Protein AF-0000000078663979 (afdb_homodimer)

pLDDT: mean 90.26, std 13.34, range [43.25, 98.94]

InterPro domains:
  IPR004211 Recombination endonuclease VII [PF02945] (55-134)
  IPR038563 Recombination endonuclease VII superfamily [G3DSA:3.40.1800.10] (62-135)
  IPR044925 His-Me finger superfamily [SSF54060] (57-138)

Solvent-accessible surface area (backbone atoms only — not comparable to full-atom values): 17302 Å² total; per-residue (Å²): 131,82,80,80,78,76,76,71,80,75,77,78,64,69,23,59,62,40,59,74,70,66,49,78,73,88,58,65,40,82,45,99,57,59,37,18,62,70,56,43,50,50,51,50,51,51,51,49,51,52,52,50,35,53,47,43,28,62,44,41,58,40,49,59,69,53,51,52,51,37,35,54,75,45,69,49,25,17,58,42,78,62,68,52,53,33,82,92,54,69,52,40,81,40,59,39,86,88,78,17,38,41,30,37,48,24,35,66,62,53,46,53,55,36,39,48,69,43,66,75,37,59,63,33,40,52,33,46,44,43,42,74,76,55,26,56,26,33,75,70,73,39,87,39,58,15,47,71,38,44,66,64,69,73,99,130,84,79,79,78,73,76,71,77,76,77,77,65,70,24,61,62,39,58,77,70,67,49,78,75,87,59,66,42,81,46,99,58,58,36,20,59,69,56,41,51,50,50,49,50,52,51,50,52,52,54,50,36,54,46,44,28,61,42,41,57,41,50,58,69,53,51,52,51,38,35,53,73,46,69,49,26,16,60,42,78,62,67,52,54,35,83,90,54,70,52,41,82,39,58,38,87,88,79,17,37,41,30,37,48,24,35,67,63,52,46,54,54,35,40,46,68,42,66,76,36,59,64,33,40,52,34,45,46,45,40,74,75,54,25,55,26,35,75,69,73,40,88,38,59,14,48,72,38,44,66,65,70,74,100

Secondary structure (DSSP, 8-state):
------------PPPHHHHHHT--S-----SSSSS-HHHHHHHHHHHHHHHHHHHHHHHH---HHHHHHHHHHTTSS-TTTS---SSSSPPEEEE-TTT-BEEEEE-HIIIIIIIHHHTT-HHHHHHHHHHHHS-HHHHHH---B-HHHHHHHH-/------------PPPHHHHHHT--S-----SSSSS-HHHHHHHHHHHHHHHHHHHHHHHH---HHHHHHHHHHTTSS-TTTS---SSSSPPEEEE-TTT-BEEEEE-HIIIIIIIHHHTT-HHHHHHHHHHHHS-HHHHHH---B-HHHHHHHH-

Radius of gyration: 31.68 Å; Cα contacts (8 Å, |Δi|>4): 430; chains: 2; bounding box: 83×76×66 Å

Organism: NCBI:txid1071503

Nearest PDB structures (foldseek):
  6ydh-assembly1_A  TM=4.675E-01  e=2.418E+00  Haloferax volcanii
  4qvz-assembly1_A  TM=2.975E-01  e=5.959E+00  Homo sapiens
  6ydh-assembly1_A  TM=4.673E-01  e=1.906E+00  Haloferax volcanii

Foldseek 3Di:
DDDDPPPPPDPQAAAPVCVVVVNPDRAGCPDPDNHHPVVVVVVVVVVVVVVVQVVCCVPQVDGPVVQVVLCVVCVQAAVPPRPHRCPVHRFDFDADPVPSGTDGTHHPCCRCVNCVVCVVPPVSVVVVVCCVVPPPCCVPPNDDDDPVCVVVVVD/DPPDPPPPPDPQAAAPVCVVVVPPPRAGCPDPDSHHPVVVVVVVVVVVVVVVQVVCCVPQVDGPVVQVVLCVVCVQAAVPPRPHRCPVHRFDFDADPVPSGTDGTHHPCCRCVVCVVCVVPPVSVVVVVCCVVPPPCCVPPNDDDDPVCVVVVVD

Structure (mmCIF, N/CA/C/O backbone):
data_AF-0000000078663979-model_v1
#
loop_
_entity.id
_entity.type
_entity.pdbx_description
1 polymer EndoVII
#
loop_
_atom_site.group_PDB
_atom_site.id
_atom_site.type_symbol
_atom_site.label_atom_id
_atom_site.label_alt_id
_atom_site.label_comp_id
_atom_site.label_asym_id
_atom_site.label_entity_id
_atom_site.label_seq_id
_atom_site.pdbx_PDB_ins_code
_atom_site.Cartn_x
_atom_site.Cartn_y
_atom_site.Cartn_z
_atom_site.occupancy
_atom_site.B_iso_or_equiv
_atom_site.auth_seq_id
_atom_site.auth_comp_id
_atom_site.auth_asym_id
_atom_site.auth_atom_id
_atom_site.pdbx_PDB_model_num
ATOM 1 N N . MET A 1 1 ? 66.438 -24.266 -20.812 1 46.22 1 MET A N 1
ATOM 2 C CA . MET A 1 1 ? 65.125 -24.234 -20.156 1 46.22 1 MET A CA 1
ATOM 3 C C . MET A 1 1 ? 64.062 -24.828 -21.078 1 46.22 1 MET A C 1
ATOM 5 O O . MET A 1 1 ? 63.906 -24.406 -22.219 1 46.22 1 MET A O 1
ATOM 9 N N . PRO A 1 2 ? 63.5 -26.078 -20.734 1 59.41 2 PRO A N 1
ATOM 10 C CA . PRO A 1 2 ? 62.625 -26.734 -21.703 1 59.41 2 PRO A CA 1
ATOM 11 C C . PRO A 1 2 ? 61.344 -25.938 -21.969 1 59.41 2 PRO A C 1
ATOM 13 O O . PRO A 1 2 ? 60.906 -25.141 -21.125 1 59.41 2 PRO A O 1
ATOM 16 N N . PRO A 1 3 ? 60.875 -25.812 -23.266 1 54.34 3 PRO A N 1
ATOM 17 C CA . PRO A 1 3 ? 59.719 -25 -23.609 1 54.34 3 PRO A CA 1
ATOM 18 C C . PRO A 1 3 ? 58.469 -25.422 -22.812 1 54.34 3 PRO A C 1
ATOM 20 O O . PRO A 1 3 ? 58.344 -26.578 -22.438 1 54.34 3 PRO A O 1
ATOM 23 N N . ALA A 1 4 ? 57.688 -24.469 -22.078 1 55.88 4 ALA A N 1
ATOM 24 C CA . ALA A 1 4 ? 56.469 -24.672 -21.312 1 55.88 4 ALA A CA 1
ATOM 25 C C . ALA A 1 4 ? 55.438 -25.422 -22.141 1 55.88 4 ALA A C 1
ATOM 27 O O . ALA A 1 4 ? 55.156 -25.047 -23.297 1 55.88 4 ALA A O 1
ATOM 28 N N . LYS A 1 5 ? 55.125 -26.656 -21.953 1 49.5 5 LYS A N 1
ATOM 29 C CA . LYS A 1 5 ? 54.094 -27.422 -22.672 1 49.5 5 LYS A CA 1
ATOM 30 C C . LYS A 1 5 ? 52.812 -26.625 -22.781 1 49.5 5 LYS A C 1
ATOM 32 O O . LYS A 1 5 ? 52.375 -26 -21.812 1 49.5 5 LYS A O 1
ATOM 37 N N . ARG A 1 6 ? 52.25 -26.219 -23.922 1 51.06 6 ARG A N 1
ATOM 38 C CA . ARG A 1 6 ? 50.969 -25.547 -24.156 1 51.06 6 ARG A CA 1
ATOM 39 C C . ARG A 1 6 ? 49.844 -26.312 -23.516 1 51.06 6 ARG A C 1
ATOM 41 O O . ARG A 1 6 ? 49.719 -27.531 -23.672 1 51.06 6 ARG A O 1
ATOM 48 N N . LYS A 1 7 ? 49.344 -25.859 -22.484 1 53.97 7 LYS A N 1
ATOM 49 C CA . LYS A 1 7 ? 48.156 -26.453 -21.859 1 53.97 7 LYS A CA 1
ATOM 50 C C . LYS A 1 7 ? 47.125 -26.875 -22.891 1 53.97 7 LYS A C 1
ATOM 52 O O . LYS A 1 7 ? 46.75 -26.078 -23.75 1 53.97 7 LYS A O 1
ATOM 57 N N . THR A 1 8 ? 46.969 -28.031 -23.422 1 45.03 8 THR A N 1
ATOM 58 C CA . THR A 1 8 ? 45.906 -28.5 -24.297 1 45.03 8 THR A CA 1
ATOM 59 C C . THR A 1 8 ? 44.562 -27.875 -23.906 1 45.03 8 THR A C 1
ATOM 61 O O . THR A 1 8 ? 44.219 -27.828 -22.719 1 45.03 8 THR A O 1
ATOM 64 N N . PRO A 1 9 ? 43.938 -27.062 -24.797 1 51.34 9 PRO A N 1
ATOM 65 C CA . PRO A 1 9 ? 42.625 -26.484 -24.469 1 51.34 9 PRO A CA 1
ATOM 66 C C . PRO A 1 9 ? 41.656 -27.531 -23.906 1 51.34 9 PRO A C 1
ATOM 68 O O . PRO A 1 9 ? 41.656 -28.672 -24.359 1 51.34 9 PRO A O 1
ATOM 71 N N . ALA A 1 10 ? 41.281 -27.453 -22.703 1 53.59 10 ALA A N 1
ATOM 72 C CA . ALA A 1 10 ? 40.344 -28.328 -22 1 53.59 10 ALA A CA 1
ATOM 73 C C . ALA A 1 10 ? 39.156 -28.688 -22.875 1 53.59 10 ALA A C 1
ATOM 75 O O . ALA A 1 10 ? 38.625 -27.828 -23.594 1 53.59 10 ALA A O 1
ATOM 76 N N . LYS A 1 11 ? 39.031 -29.797 -23.5 1 55.44 11 LYS A N 1
ATOM 77 C CA . LYS A 1 11 ? 37.906 -30.312 -24.266 1 55.44 11 LYS A CA 1
ATOM 78 C C . LYS A 1 11 ? 36.594 -29.875 -23.625 1 55.44 11 LYS A C 1
ATOM 80 O O . LYS A 1 11 ? 36.375 -30.047 -22.422 1 55.44 11 LYS A O 1
ATOM 85 N N . THR A 1 12 ? 35.906 -29 -24.141 1 62.16 12 THR A N 1
ATOM 86 C CA . THR A 1 12 ? 34.594 -28.516 -23.672 1 62.16 12 THR A CA 1
ATOM 87 C C . THR A 1 12 ? 33.625 -29.688 -23.453 1 62.16 12 THR A C 1
ATOM 89 O O . THR A 1 12 ? 33.438 -30.516 -24.344 1 62.16 12 THR A O 1
ATOM 92 N N . LYS A 1 13 ? 33.375 -30.109 -22.344 1 72.5 13 LYS A N 1
ATOM 93 C CA . LYS A 1 13 ? 32.438 -31.188 -21.969 1 72.5 13 LYS A CA 1
ATOM 94 C C . LYS A 1 13 ? 31.062 -30.938 -22.562 1 72.5 13 LYS A C 1
ATOM 96 O O . LYS A 1 13 ? 30.562 -29.812 -22.562 1 72.5 13 LYS A O 1
ATOM 101 N N . GLN A 1 14 ? 30.547 -32 -23.375 1 82.06 14 GLN A N 1
ATOM 102 C CA . GLN A 1 14 ? 29.203 -31.953 -23.938 1 82.06 14 GLN A CA 1
ATOM 103 C C . GLN A 1 14 ? 28.141 -31.906 -22.844 1 82.06 14 GLN A C 1
ATOM 105 O O . GLN A 1 14 ? 28.281 -32.562 -21.812 1 82.06 14 GLN A O 1
ATOM 110 N N . CYS A 1 15 ? 27.141 -31.234 -22.984 1 87.81 15 CYS A N 1
ATOM 111 C CA . CYS A 1 15 ? 26 -31.141 -22.078 1 87.81 15 CYS A CA 1
ATOM 112 C C . CYS A 1 15 ? 25.312 -32.5 -21.953 1 87.81 15 CYS A C 1
ATOM 114 O O . CYS A 1 15 ? 24.984 -33.125 -22.953 1 87.81 15 CYS A O 1
ATOM 116 N N . VAL A 1 16 ? 25.188 -33.031 -20.781 1 89.62 16 VAL A N 1
ATOM 117 C CA . VAL A 1 16 ? 24.641 -34.375 -20.5 1 89.62 16 VAL A CA 1
ATOM 118 C C . VAL A 1 16 ? 23.219 -34.438 -21.047 1 89.62 16 VAL A C 1
ATOM 120 O O . VAL A 1 16 ? 22.797 -35.5 -21.547 1 89.62 16 VAL A O 1
ATOM 123 N N . ASP A 1 17 ? 22.438 -33.438 -21.016 1 91 17 ASP A N 1
ATOM 124 C CA . ASP A 1 17 ? 21.047 -33.438 -21.484 1 91 17 ASP A CA 1
ATOM 125 C C . ASP A 1 17 ? 20.969 -33.344 -23 1 91 17 ASP A C 1
ATOM 127 O O . ASP A 1 17 ? 20.109 -33.938 -23.625 1 91 17 ASP A O 1
ATOM 131 N N . CYS A 1 18 ? 21.844 -32.5 -23.547 1 90.31 18 CYS A N 1
ATOM 132 C CA . CYS A 1 18 ? 21.922 -32.469 -25 1 90.31 18 CYS A CA 1
ATOM 133 C C . CYS A 1 18 ? 22.188 -33.875 -25.562 1 90.31 18 CYS A C 1
ATOM 135 O O . CYS A 1 18 ? 21.547 -34.281 -26.531 1 90.31 18 CYS A O 1
ATOM 137 N N . ALA A 1 19 ? 23.125 -34.562 -24.969 1 88 19 ALA A N 1
ATOM 138 C CA . ALA A 1 19 ? 23.484 -35.906 -25.391 1 88 19 ALA A CA 1
ATOM 139 C C . ALA A 1 19 ? 22.266 -36.844 -25.312 1 88 19 ALA A C 1
ATOM 141 O O . ALA A 1 19 ? 22 -37.625 -26.25 1 88 19 ALA A O 1
ATOM 142 N N . ALA A 1 20 ? 21.547 -36.781 -24.203 1 92.81 20 ALA A N 1
ATOM 143 C CA . ALA A 1 20 ? 20.391 -37.625 -23.969 1 92.81 20 ALA A CA 1
ATOM 144 C C . ALA A 1 20 ? 19.281 -37.344 -24.984 1 92.81 20 ALA A C 1
ATOM 146 O O . ALA A 1 20 ? 18.578 -38.25 -25.406 1 92.81 20 ALA A O 1
ATOM 147 N N . GLU A 1 21 ? 19.234 -36.062 -25.422 1 92.81 21 GLU A N 1
ATOM 148 C CA . GLU A 1 21 ? 18.156 -35.656 -26.328 1 92.81 21 GLU A CA 1
ATOM 149 C C . GLU A 1 21 ? 18.594 -35.781 -27.781 1 92.81 21 GLU A C 1
ATOM 151 O O . GLU A 1 21 ? 17.781 -35.531 -28.688 1 92.81 21 GLU A O 1
ATOM 156 N N . GLY A 1 22 ? 19.875 -36.031 -28 1 90.94 22 GLY A N 1
ATOM 157 C CA . GLY A 1 22 ? 20.359 -36.25 -29.359 1 90.94 22 GLY A CA 1
ATOM 158 C C . GLY A 1 22 ? 20.672 -34.938 -30.078 1 90.94 22 GLY A C 1
ATOM 159 O O . GLY A 1 22 ? 20.641 -34.875 -31.312 1 90.94 22 GLY A O 1
ATOM 160 N N . ILE A 1 23 ? 20.688 -33.906 -29.234 1 86.06 23 ILE A N 1
ATOM 161 C CA . ILE A 1 23 ? 21.047 -32.625 -29.828 1 86.06 23 ILE A CA 1
ATOM 162 C C . ILE A 1 23 ? 22.547 -32.625 -30.141 1 86.06 23 ILE A C 1
ATOM 164 O O . ILE A 1 23 ? 23.375 -32.844 -29.266 1 86.06 23 ILE A O 1
ATOM 168 N N . THR A 1 24 ? 22.938 -32.344 -31.297 1 81.5 24 THR A N 1
ATOM 169 C CA . THR A 1 24 ? 24.312 -32.469 -31.766 1 81.5 24 THR A CA 1
ATOM 170 C C . THR A 1 24 ? 24.984 -31.109 -31.859 1 81.5 24 THR A C 1
ATOM 172 O O . THR A 1 24 ? 26.203 -31.031 -32.031 1 81.5 24 THR A O 1
ATOM 175 N N . SER A 1 25 ? 24.141 -30.078 -31.734 1 75.25 25 SER A N 1
ATOM 176 C CA . SER A 1 25 ? 24.781 -28.766 -31.766 1 75.25 25 SER A CA 1
ATOM 177 C C . SER A 1 25 ? 25.609 -28.516 -30.516 1 75.25 25 SER A C 1
ATOM 179 O O . SER A 1 25 ? 25.234 -28.922 -29.422 1 75.25 25 SER A O 1
ATOM 181 N N . LYS A 1 26 ? 26.891 -28.172 -30.703 1 72 26 LYS A N 1
ATOM 182 C CA . LYS A 1 26 ? 27.797 -27.922 -29.578 1 72 26 LYS A CA 1
ATOM 183 C C . LYS A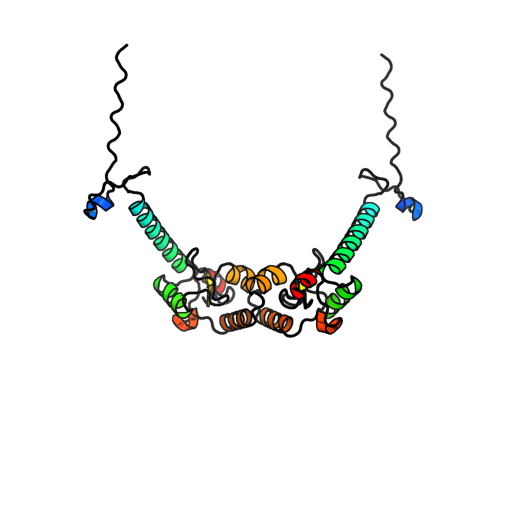 1 26 ? 27.422 -26.641 -28.859 1 72 26 LYS A C 1
ATOM 185 O O . LYS A 1 26 ? 27.656 -25.547 -29.375 1 72 26 LYS A O 1
ATOM 190 N N . ARG A 1 27 ? 26.625 -26.797 -27.844 1 75.06 27 ARG A N 1
ATOM 191 C CA . ARG A 1 27 ? 26.312 -25.656 -27 1 75.06 27 ARG A CA 1
ATOM 192 C C . ARG A 1 27 ? 27.375 -25.469 -25.922 1 75.06 27 ARG A C 1
ATOM 194 O O . ARG A 1 27 ? 27.922 -26.438 -25.391 1 75.06 27 ARG A O 1
ATOM 201 N N . LYS A 1 28 ? 27.797 -24.172 -25.703 1 72.88 28 LYS A N 1
ATOM 202 C CA . LYS A 1 28 ? 28.828 -23.828 -24.719 1 72.88 28 LYS A CA 1
ATOM 203 C C . LYS A 1 28 ? 28.344 -24.078 -23.297 1 72.88 28 LYS A C 1
ATOM 205 O O . LYS A 1 28 ? 27.188 -23.812 -22.984 1 72.88 28 LYS A O 1
ATOM 210 N N . THR A 1 29 ? 29.109 -24.844 -22.594 1 72.19 29 THR A N 1
ATOM 211 C CA . THR A 1 29 ? 28.875 -25.016 -21.156 1 72.19 29 THR A CA 1
ATOM 212 C C . THR A 1 29 ? 29.625 -23.953 -20.359 1 72.19 29 THR A C 1
ATOM 214 O O . THR A 1 29 ? 30.734 -24.188 -19.875 1 72.19 29 THR A O 1
ATOM 217 N N . PRO A 1 30 ? 29.094 -22.781 -20.469 1 66 30 PRO A N 1
ATOM 218 C CA . PRO A 1 30 ? 29.812 -21.672 -19.844 1 66 30 PRO A CA 1
ATOM 219 C C . PRO A 1 30 ? 30.031 -21.875 -18.344 1 66 30 PRO A C 1
ATOM 221 O O . PRO A 1 30 ? 30.875 -21.219 -17.75 1 66 30 PRO A O 1
ATOM 224 N N . HIS A 1 31 ? 29.188 -22.516 -17.734 1 64.25 31 HIS A N 1
ATOM 225 C CA . HIS A 1 31 ? 29.344 -22.688 -16.297 1 64.25 31 HIS A CA 1
ATOM 226 C C . HIS A 1 31 ? 29.938 -24.047 -15.961 1 64.25 31 HIS A C 1
ATOM 228 O O . HIS A 1 31 ? 29.797 -25 -16.734 1 64.25 31 HIS A O 1
ATOM 234 N N . PRO A 1 32 ? 30.766 -23.891 -14.859 1 66 32 PRO A N 1
ATOM 235 C CA . PRO A 1 32 ? 31.312 -25.172 -14.422 1 66 32 PRO A CA 1
ATOM 236 C C . PRO A 1 32 ? 30.25 -26.25 -14.203 1 66 32 PRO A C 1
ATOM 238 O O . PRO A 1 32 ? 29.25 -26 -13.539 1 66 32 PRO A O 1
ATOM 241 N N . GLY A 1 33 ? 29.953 -27.109 -15.195 1 69.44 33 GLY A N 1
ATOM 242 C CA . GLY A 1 33 ? 29.016 -28.203 -15.039 1 69.44 33 GLY A CA 1
ATOM 243 C C . GLY A 1 33 ? 28.766 -28.953 -16.328 1 69.44 33 GLY A C 1
ATOM 244 O O . GLY A 1 33 ? 29.344 -28.625 -17.375 1 69.44 33 GLY A O 1
ATOM 245 N N . PRO A 1 34 ? 28.016 -29.938 -16.109 1 83.56 34 PRO A N 1
ATOM 246 C CA . PRO A 1 34 ? 27.797 -30.891 -17.203 1 83.56 34 PRO A CA 1
ATOM 247 C C . PRO A 1 34 ? 26.703 -30.438 -18.172 1 83.56 34 PRO A C 1
ATOM 249 O O . PRO A 1 34 ? 26.438 -31.125 -19.156 1 83.56 34 PRO A O 1
ATOM 252 N N . ARG A 1 35 ? 26.188 -29.172 -17.781 1 89.31 35 ARG A N 1
ATOM 253 C CA . ARG A 1 35 ? 25.047 -28.75 -18.594 1 89.31 35 ARG A CA 1
ATOM 254 C C . ARG A 1 35 ? 25.344 -27.453 -19.312 1 89.31 35 ARG A C 1
ATOM 256 O O . ARG A 1 35 ? 26.062 -26.594 -18.797 1 89.31 35 ARG A O 1
ATOM 263 N N . CYS A 1 36 ? 24.766 -27.375 -20.5 1 90 36 CYS A N 1
ATOM 264 C CA . CYS A 1 36 ? 24.812 -26.094 -21.203 1 90 36 CYS A CA 1
ATOM 265 C C . CYS A 1 36 ? 23.906 -25.078 -20.547 1 90 36 CYS A C 1
ATOM 267 O O . CYS A 1 36 ? 23.141 -25.406 -19.641 1 90 36 CYS A O 1
ATOM 269 N N . ALA A 1 37 ? 24.031 -23.844 -20.969 1 88.38 37 ALA A N 1
ATOM 270 C CA . ALA A 1 37 ? 23.266 -22.75 -20.359 1 88.38 37 ALA A CA 1
ATOM 271 C C . ALA A 1 37 ? 21.766 -23 -20.469 1 88.38 37 ALA A C 1
ATOM 273 O O . ALA A 1 37 ? 21.016 -22.781 -19.5 1 88.38 37 ALA A O 1
ATOM 274 N N . THR A 1 38 ? 21.312 -23.562 -21.625 1 89.75 38 THR A N 1
ATOM 275 C CA . THR A 1 38 ? 19.891 -23.781 -21.859 1 89.75 38 THR A CA 1
ATOM 276 C C . THR A 1 38 ? 19.344 -24.859 -20.922 1 89.75 38 THR A C 1
ATOM 278 O O . THR A 1 38 ? 18.312 -24.656 -20.281 1 89.75 38 THR A O 1
ATOM 281 N N . HIS A 1 39 ? 20.047 -25.922 -20.812 1 91.75 39 HIS A N 1
ATOM 282 C CA . HIS A 1 39 ? 19.609 -27.031 -19.953 1 91.75 39 HIS A CA 1
ATOM 283 C C . HIS A 1 39 ? 19.797 -26.688 -18.484 1 91.75 39 HIS A C 1
ATOM 285 O O . HIS A 1 39 ? 19 -27.109 -17.641 1 91.75 39 HIS A O 1
ATOM 291 N N . HIS A 1 40 ? 20.797 -25.953 -18.188 1 90.56 40 HIS A N 1
ATOM 292 C CA . HIS A 1 40 ? 20.969 -25.484 -16.812 1 90.56 40 HIS A CA 1
ATOM 293 C C . HIS A 1 40 ? 19.781 -24.641 -16.375 1 90.56 40 HIS A C 1
ATOM 295 O O . HIS A 1 40 ? 19.25 -24.828 -15.281 1 90.56 40 HIS A O 1
ATOM 301 N N . ARG A 1 41 ? 19.406 -23.766 -17.219 1 90.56 41 ARG A N 1
ATOM 302 C CA . ARG A 1 41 ? 18.25 -22.906 -16.938 1 90.56 41 ARG A CA 1
ATOM 303 C C . ARG A 1 41 ? 16.984 -23.734 -16.766 1 90.56 41 ARG A C 1
ATOM 305 O O . ARG A 1 41 ? 16.188 -23.484 -15.867 1 90.56 41 ARG A O 1
ATOM 312 N N . ALA A 1 42 ? 16.859 -24.672 -17.578 1 91 42 ALA A N 1
ATOM 313 C CA . ALA A 1 42 ? 15.688 -25.547 -17.5 1 91 42 ALA A CA 1
ATOM 314 C C . ALA A 1 42 ? 15.664 -26.328 -16.188 1 91 42 ALA A C 1
ATOM 316 O O . ALA A 1 42 ? 14.617 -26.438 -15.547 1 91 42 ALA A O 1
ATOM 317 N N . LYS A 1 43 ? 16.766 -26.875 -15.859 1 90.5 43 LYS A N 1
ATOM 318 C CA . LYS A 1 43 ? 16.844 -27.609 -14.609 1 90.5 43 LYS A CA 1
ATOM 319 C C . LYS A 1 43 ? 16.609 -26.703 -13.406 1 90.5 43 LYS A C 1
ATOM 321 O O . LYS A 1 43 ? 15.945 -27.094 -12.445 1 90.5 43 LYS A O 1
ATOM 326 N N . LYS A 1 44 ? 17.203 -25.578 -13.484 1 91.5 44 LYS A N 1
ATOM 327 C CA . LYS A 1 44 ? 16.984 -24.609 -12.414 1 91.5 44 LYS A CA 1
ATOM 328 C C . LYS A 1 44 ? 15.508 -24.25 -12.273 1 91.5 44 LYS A C 1
ATOM 330 O O . LYS A 1 44 ? 14.977 -24.188 -11.164 1 91.5 44 LYS A O 1
ATOM 335 N N . ARG A 1 45 ? 14.867 -24.016 -13.32 1 90.69 45 ARG A N 1
ATOM 336 C CA . ARG A 1 45 ? 13.445 -23.688 -13.328 1 90.69 45 ARG A CA 1
ATOM 337 C C . ARG A 1 45 ? 12.625 -24.828 -12.734 1 90.69 45 ARG A C 1
ATOM 339 O O . ARG A 1 45 ? 11.711 -24.594 -11.938 1 90.69 45 ARG A O 1
ATOM 346 N N . GLN A 1 46 ? 12.922 -26.016 -13.156 1 90.12 46 GLN A N 1
ATOM 347 C CA . GLN A 1 46 ? 12.227 -27.188 -12.633 1 90.12 46 GLN A CA 1
ATOM 348 C C . GLN A 1 46 ? 12.398 -27.297 -11.125 1 90.12 46 GLN A C 1
ATOM 350 O O . GLN A 1 46 ? 11.43 -27.547 -10.398 1 90.12 46 GLN A O 1
ATOM 355 N N . ARG A 1 47 ? 13.562 -27.219 -10.727 1 91.69 47 ARG A N 1
ATOM 356 C CA . ARG A 1 47 ? 13.844 -27.297 -9.297 1 91.69 47 ARG A CA 1
ATOM 357 C C . ARG A 1 47 ? 13.117 -26.203 -8.531 1 91.69 47 ARG A C 1
ATOM 359 O O . ARG A 1 47 ? 12.531 -26.453 -7.477 1 91.69 47 ARG A O 1
ATOM 366 N N . SER A 1 48 ? 13.125 -25 -9.07 1 92.38 48 SER A N 1
ATOM 367 C CA . SER A 1 48 ? 12.461 -23.875 -8.43 1 92.38 48 SER A CA 1
ATOM 368 C C . SER A 1 48 ? 10.961 -24.094 -8.312 1 92.38 48 SER A C 1
ATOM 370 O O . SER A 1 48 ? 10.359 -23.812 -7.27 1 92.38 48 SER A O 1
ATOM 372 N N . THR A 1 49 ? 10.422 -24.609 -9.305 1 91.88 49 THR A N 1
ATOM 373 C CA . THR A 1 49 ? 8.992 -24.891 -9.312 1 91.88 49 THR A CA 1
ATOM 374 C C . THR A 1 49 ? 8.648 -25.969 -8.297 1 91.88 49 THR A C 1
ATOM 376 O O . THR A 1 49 ? 7.621 -25.891 -7.617 1 91.88 49 THR A O 1
ATOM 379 N N . GLY A 1 50 ? 9.445 -27.016 -8.273 1 93.12 50 GLY A N 1
ATOM 380 C CA . GLY A 1 50 ? 9.242 -28.078 -7.293 1 93.12 50 GLY A CA 1
ATOM 381 C C . GLY A 1 50 ? 9.328 -27.578 -5.859 1 93.12 50 GLY A C 1
ATOM 382 O O . GLY A 1 50 ? 8.492 -27.938 -5.027 1 93.12 50 GLY A O 1
ATOM 383 N N . THR A 1 51 ? 10.289 -26.828 -5.613 1 96.69 51 THR A N 1
ATOM 384 C CA . THR A 1 51 ? 10.469 -26.266 -4.277 1 96.69 51 THR A CA 1
ATOM 385 C C . THR A 1 51 ? 9.297 -25.375 -3.902 1 96.69 51 THR A C 1
ATOM 387 O O . THR A 1 51 ? 8.797 -25.438 -2.779 1 96.69 51 THR A O 1
ATOM 390 N N . TRP A 1 52 ? 8.914 -24.516 -4.852 1 96.75 52 TRP A N 1
ATOM 391 C CA . TRP A 1 52 ? 7.777 -23.641 -4.641 1 96.75 52 TRP A CA 1
ATOM 392 C C . TRP A 1 52 ? 6.512 -24.438 -4.34 1 96.75 52 TRP A C 1
ATOM 394 O O . TRP A 1 52 ? 5.785 -24.125 -3.393 1 96.75 52 TRP A O 1
ATOM 404 N N . ALA A 1 53 ? 6.27 -25.484 -5.07 1 97.44 53 ALA A N 1
ATOM 405 C CA . ALA A 1 53 ? 5.09 -26.328 -4.891 1 97.44 53 ALA A CA 1
ATOM 406 C C . ALA A 1 53 ? 5.09 -26.984 -3.51 1 97.44 53 ALA A C 1
ATOM 408 O O . ALA A 1 53 ? 4.059 -27.031 -2.838 1 97.44 53 ALA A O 1
ATOM 409 N N . ALA A 1 54 ? 6.18 -27.453 -3.121 1 97.81 54 ALA A N 1
ATOM 410 C CA . ALA A 1 54 ? 6.297 -28.047 -1.797 1 97.81 54 ALA A CA 1
ATOM 411 C C . ALA A 1 54 ? 6.027 -27.031 -0.701 1 97.81 54 ALA A C 1
ATOM 413 O O . ALA A 1 54 ? 5.379 -27.328 0.301 1 97.81 54 ALA A O 1
ATOM 414 N N . ARG A 1 55 ? 6.441 -25.859 -0.908 1 97.75 55 ARG A N 1
ATOM 415 C CA . ARG A 1 55 ? 6.273 -24.797 0.082 1 97.75 55 ARG A CA 1
ATOM 416 C C . ARG A 1 55 ? 4.809 -24.406 0.231 1 97.75 55 ARG A C 1
ATOM 418 O O . ARG A 1 55 ? 4.309 -24.266 1.349 1 97.75 55 ARG A O 1
ATOM 425 N N . ILE A 1 56 ? 4.145 -24.203 -0.909 1 98.12 56 ILE A N 1
ATOM 426 C CA . ILE A 1 56 ? 2.77 -23.734 -0.776 1 98.12 56 ILE A CA 1
ATOM 427 C C . ILE A 1 56 ? 1.895 -24.844 -0.199 1 98.12 56 ILE A C 1
ATOM 429 O O . ILE A 1 56 ? 0.939 -24.562 0.532 1 98.12 56 ILE A O 1
ATOM 433 N N . LEU A 1 57 ? 2.268 -26.078 -0.501 1 98.06 57 LEU A N 1
ATOM 434 C CA . LEU A 1 57 ? 1.543 -27.172 0.116 1 98.06 57 LEU A CA 1
ATOM 435 C C . LEU A 1 57 ? 1.768 -27.203 1.624 1 98.06 57 LEU A C 1
ATOM 437 O O . LEU A 1 57 ? 0.812 -27.312 2.396 1 98.06 57 LEU A O 1
ATOM 441 N N . ALA A 1 58 ? 2.939 -27.094 2.035 1 97.88 58 ALA A N 1
ATOM 442 C CA . ALA A 1 58 ? 3.289 -27.156 3.451 1 97.88 58 ALA A CA 1
ATOM 443 C C . ALA A 1 58 ? 2.727 -25.953 4.211 1 97.88 58 ALA A C 1
ATOM 445 O O . ALA A 1 58 ? 2.246 -26.094 5.336 1 97.88 58 ALA A O 1
ATOM 446 N N . THR A 1 59 ? 2.67 -24.812 3.67 1 98.06 59 THR A N 1
ATOM 447 C CA . THR A 1 59 ? 2.326 -23.562 4.348 1 98.06 59 THR A CA 1
ATOM 448 C C . THR A 1 59 ? 0.82 -23.328 4.301 1 98.06 59 THR A C 1
ATOM 450 O O . THR A 1 59 ? 0.218 -22.922 5.301 1 98.06 59 THR A O 1
ATOM 453 N N . TYR A 1 60 ? 0.236 -23.625 3.115 1 98.31 60 TYR A N 1
ATOM 454 C CA . TYR A 1 60 ? -1.136 -23.188 2.898 1 98.31 60 TYR A CA 1
ATOM 455 C C . TYR A 1 60 ? -2.066 -24.375 2.688 1 98.31 60 TYR A C 1
ATOM 457 O O . TYR A 1 60 ? -3.289 -24.219 2.682 1 98.31 60 TYR A O 1
ATOM 465 N N . GLY A 1 61 ? -1.455 -25.547 2.381 1 97.88 61 GLY A N 1
ATOM 466 C CA . GLY A 1 61 ? -2.268 -26.75 2.248 1 97.88 61 GLY A CA 1
ATOM 467 C C . GLY A 1 61 ? -2.908 -26.891 0.879 1 97.88 61 GLY A C 1
ATOM 468 O O . GLY A 1 61 ? -3.918 -27.578 0.727 1 97.88 61 GLY A O 1
ATOM 469 N N . ILE A 1 62 ? -2.363 -26.156 -0.055 1 98.31 62 ILE A N 1
ATOM 470 C CA . ILE A 1 62 ? -2.916 -26.312 -1.396 1 98.31 62 ILE A CA 1
ATOM 471 C C . ILE A 1 62 ? -1.83 -26.797 -2.348 1 98.31 62 ILE A C 1
ATOM 473 O O . ILE A 1 62 ? -0.662 -26.422 -2.213 1 98.31 62 ILE A O 1
ATOM 477 N N . SER A 1 63 ? -2.287 -27.609 -3.301 1 98.38 63 SER A N 1
ATOM 478 C CA . SER A 1 63 ? -1.362 -28.172 -4.285 1 98.38 63 SER A CA 1
ATOM 479 C C . SER A 1 63 ? -1.098 -27.172 -5.414 1 98.38 63 SER A C 1
ATOM 481 O O . SER A 1 63 ? -1.816 -26.188 -5.559 1 98.38 63 SER A O 1
ATOM 483 N N . GLU A 1 64 ? -0.061 -27.5 -6.172 1 97.81 64 GLU A N 1
ATOM 484 C CA . GLU A 1 64 ? 0.219 -26.703 -7.371 1 97.81 64 GLU A CA 1
ATOM 485 C C . GLU A 1 64 ? -0.983 -26.688 -8.312 1 97.81 64 GLU A C 1
ATOM 487 O O . GLU A 1 64 ? -1.321 -25.641 -8.867 1 97.81 64 GLU A O 1
ATOM 492 N N . ALA A 1 65 ? -1.578 -27.812 -8.484 1 98.31 65 ALA A N 1
ATOM 493 C CA . ALA A 1 65 ? -2.75 -27.906 -9.352 1 98.31 65 ALA A CA 1
ATOM 494 C C . ALA A 1 65 ? -3.869 -27 -8.859 1 98.31 65 ALA A C 1
ATOM 496 O O . ALA A 1 65 ? -4.492 -26.281 -9.648 1 98.31 65 ALA A O 1
ATOM 497 N N . GLU A 1 66 ? -4.09 -26.953 -7.586 1 98.75 66 GLU A N 1
ATOM 498 C CA . GLU A 1 66 ? -5.121 -26.125 -6.992 1 98.75 66 GLU A CA 1
ATOM 499 C C . GLU A 1 66 ? -4.777 -24.641 -7.133 1 98.75 66 GLU A C 1
ATOM 501 O O . GLU A 1 66 ? -5.66 -23.812 -7.367 1 98.75 66 GLU A O 1
ATOM 506 N N . TYR A 1 67 ? -3.521 -24.359 -6.977 1 98.75 67 TYR A N 1
ATOM 507 C CA . TYR A 1 67 ? -3.061 -23 -7.203 1 98.75 67 TYR A CA 1
ATOM 508 C C . TYR A 1 67 ? -3.465 -22.516 -8.586 1 98.75 67 TYR A C 1
ATOM 510 O O . TYR A 1 67 ? -4.039 -21.422 -8.727 1 98.75 67 TYR A O 1
ATOM 518 N N . TRP A 1 68 ? -3.244 -23.328 -9.562 1 98.44 68 TRP A N 1
ATOM 519 C CA . TRP A 1 68 ? -3.492 -22.891 -10.938 1 98.44 68 TRP A CA 1
ATOM 520 C C . TRP A 1 68 ? -4.984 -22.891 -11.25 1 98.44 68 TRP A C 1
ATOM 522 O O . TRP A 1 68 ? -5.453 -22.109 -12.07 1 98.44 68 TRP A O 1
ATOM 532 N N . GLU A 1 69 ? -5.754 -23.703 -10.5 1 98.75 69 GLU A N 1
ATOM 533 C CA . GLU A 1 69 ? -7.207 -23.641 -10.617 1 98.75 69 GLU A CA 1
ATOM 534 C C . GLU A 1 69 ? -7.734 -22.297 -10.117 1 98.75 69 GLU A C 1
ATOM 536 O O . GLU A 1 69 ? -8.57 -21.672 -10.766 1 98.75 69 GLU A O 1
ATOM 541 N N . ILE A 1 70 ? -7.23 -21.875 -9.008 1 98.81 70 ILE A N 1
ATOM 542 C CA . ILE A 1 70 ? -7.617 -20.594 -8.453 1 98.81 70 ILE A CA 1
ATOM 543 C C . ILE A 1 70 ? -7.176 -19.469 -9.398 1 98.81 70 ILE A C 1
ATOM 545 O O . ILE A 1 70 ? -7.941 -18.547 -9.68 1 98.81 70 ILE A O 1
ATOM 549 N N . TYR A 1 71 ? -5.965 -19.625 -9.859 1 98.81 71 TYR A N 1
ATOM 550 C CA . TYR A 1 71 ? -5.379 -18.641 -10.773 1 98.81 71 TYR A CA 1
ATOM 551 C C . TYR A 1 71 ? -6.258 -18.453 -12 1 98.81 71 TYR A C 1
ATOM 553 O O . TYR A 1 71 ? -6.562 -17.328 -12.391 1 98.81 71 TYR A O 1
ATOM 561 N N . GLU A 1 72 ? -6.695 -19.547 -12.586 1 98.69 72 GLU A N 1
ATOM 562 C CA . GLU A 1 72 ? -7.547 -19.5 -13.773 1 98.69 72 GLU A CA 1
ATOM 563 C C . GLU A 1 72 ? -8.914 -18.906 -13.445 1 98.69 72 GLU A C 1
ATOM 565 O O . GLU A 1 72 ? -9.461 -18.125 -14.227 1 98.69 72 GLU A O 1
ATOM 570 N N . PHE A 1 73 ? -9.461 -19.266 -12.367 1 98.75 73 PHE A N 1
ATOM 571 C CA . PHE A 1 73 ? -10.75 -18.75 -11.938 1 98.75 73 PHE A CA 1
ATOM 572 C C . PHE A 1 73 ? -10.695 -17.234 -11.797 1 98.75 73 PHE A C 1
ATOM 574 O O . PHE A 1 73 ? -11.672 -16.531 -12.102 1 98.75 73 PHE A O 1
ATOM 581 N N . GLN A 1 74 ? -9.508 -16.703 -11.422 1 98.62 74 GLN A N 1
ATOM 582 C CA . GLN A 1 74 ? -9.32 -15.273 -11.203 1 98.62 74 GLN A CA 1
ATOM 583 C C . GLN A 1 74 ? -9.016 -14.562 -12.516 1 98.62 74 GLN A C 1
ATOM 585 O O . GLN A 1 74 ? -8.688 -13.367 -12.516 1 98.62 74 GLN A O 1
ATOM 590 N N . GLY A 1 75 ? -8.992 -15.297 -13.547 1 98 75 GLY A N 1
ATOM 591 C CA . GLY A 1 75 ? -8.719 -14.695 -14.844 1 98 75 GLY A CA 1
ATOM 592 C C . GLY A 1 75 ? -7.238 -14.57 -15.141 1 98 75 GLY A C 1
ATOM 593 O O . GLY A 1 75 ? -6.832 -13.742 -15.961 1 98 75 GLY A O 1
ATOM 594 N N . GLY A 1 76 ? -6.473 -15.266 -14.398 1 98.38 76 GLY A N 1
ATOM 595 C CA . GLY A 1 76 ? -5.035 -15.25 -14.641 1 98.38 76 GLY A CA 1
ATOM 596 C C . GLY A 1 76 ? -4.363 -13.984 -14.148 1 98.38 76 GLY A C 1
ATOM 597 O O . GLY A 1 76 ? -3.369 -13.539 -14.734 1 98.38 76 GLY A O 1
ATOM 598 N N . ARG A 1 77 ? -5.008 -13.43 -13.164 1 98.69 77 ARG A N 1
ATOM 599 C CA . ARG A 1 77 ? -4.496 -12.172 -12.609 1 98.69 77 ARG A CA 1
ATOM 600 C C . ARG A 1 77 ? -4.801 -12.07 -11.125 1 98.69 77 ARG A C 1
ATOM 602 O O . ARG A 1 77 ? -5.605 -12.836 -10.594 1 98.69 77 ARG A O 1
ATOM 609 N N . CYS A 1 78 ? -4.066 -11.172 -10.453 1 98.81 78 CYS A N 1
ATOM 610 C CA . CYS A 1 78 ? -4.449 -10.789 -9.094 1 98.81 78 CYS A CA 1
ATOM 611 C C . CYS A 1 78 ? -5.93 -10.438 -9.031 1 98.81 78 CYS A C 1
ATOM 613 O O . CYS A 1 78 ? -6.434 -9.68 -9.859 1 98.81 78 CYS A O 1
ATOM 615 N N . TYR A 1 79 ? -6.605 -10.945 -8.016 1 98.81 79 TYR A N 1
ATOM 616 C CA . TYR A 1 79 ? -8.055 -10.773 -7.945 1 98.81 79 TYR A CA 1
ATOM 617 C C . TYR A 1 79 ? -8.414 -9.305 -7.773 1 98.81 79 TYR A C 1
ATOM 619 O O . TYR A 1 79 ? -9.391 -8.828 -8.352 1 98.81 79 TYR A O 1
ATOM 627 N N . ILE A 1 80 ? -7.629 -8.547 -7.082 1 98.69 80 ILE A N 1
ATOM 628 C CA . ILE A 1 80 ? -8.023 -7.207 -6.664 1 98.69 80 ILE A CA 1
ATOM 629 C C . ILE A 1 80 ? -7.594 -6.191 -7.723 1 98.69 80 ILE A C 1
ATOM 631 O O . ILE A 1 80 ? -8.43 -5.48 -8.281 1 98.69 80 ILE A O 1
ATOM 635 N N . CYS A 1 81 ? -6.277 -6.16 -8.039 1 98.44 81 CYS A N 1
ATOM 636 C CA . CYS A 1 81 ? -5.832 -5.109 -8.945 1 98.44 81 CYS A CA 1
ATOM 637 C C . CYS A 1 81 ? -6.129 -5.477 -10.391 1 98.44 81 CYS A C 1
ATOM 639 O O . CYS A 1 81 ? -6.254 -4.598 -11.25 1 98.44 81 CYS A O 1
ATOM 641 N N . GLN A 1 82 ? -6.207 -6.711 -10.719 1 98.12 82 GLN A N 1
ATOM 642 C CA . GLN A 1 82 ? -6.5 -7.23 -12.047 1 98.12 82 GLN A CA 1
ATOM 643 C C . GLN A 1 82 ? -5.438 -6.801 -13.055 1 98.12 82 GLN A C 1
ATOM 645 O O . GLN A 1 82 ? -5.707 -6.715 -14.25 1 98.12 82 GLN A O 1
ATOM 650 N N . ARG A 1 83 ? -4.285 -6.484 -12.602 1 97.56 83 ARG A N 1
ATOM 651 C CA . ARG A 1 83 ? -3.193 -6.059 -13.469 1 97.56 83 ARG A CA 1
ATOM 652 C C . ARG A 1 83 ? -2.012 -7.016 -13.375 1 97.56 83 ARG A C 1
ATOM 654 O O . ARG A 1 83 ? -1.476 -7.453 -14.398 1 97.56 83 ARG A O 1
ATOM 661 N N . ALA A 1 84 ? -1.64 -7.344 -12.117 1 98.12 84 ALA A N 1
ATOM 662 C CA . ALA A 1 84 ? -0.541 -8.289 -11.922 1 98.12 84 ALA A CA 1
ATOM 663 C C . ALA A 1 84 ? -0.929 -9.688 -12.398 1 98.12 84 ALA A C 1
ATOM 665 O O . ALA A 1 84 ? -1.976 -10.211 -12.008 1 98.12 84 ALA A O 1
ATOM 666 N N . ASN A 1 85 ? -0.097 -10.297 -13.164 1 97.88 85 ASN A N 1
ATOM 667 C CA . ASN A 1 85 ? -0.469 -11.586 -13.734 1 97.88 85 ASN A CA 1
ATOM 668 C C . ASN A 1 85 ? 0.466 -12.695 -13.266 1 97.88 85 ASN A C 1
ATOM 670 O O . ASN A 1 85 ? 0.343 -13.844 -13.703 1 97.88 85 ASN A O 1
ATOM 674 N N . GLY A 1 86 ? 1.449 -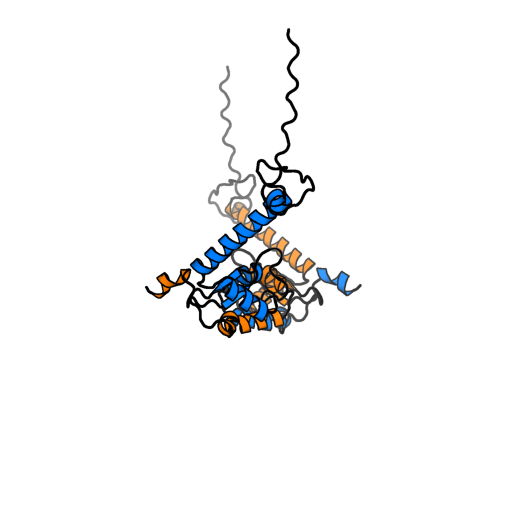12.375 -12.539 1 95.75 86 GLY A N 1
ATOM 675 C CA . GLY A 1 86 ? 2.297 -13.391 -11.938 1 95.75 86 GLY A CA 1
ATOM 676 C C . GLY A 1 86 ? 3.375 -13.898 -12.875 1 95.75 86 GLY A C 1
ATOM 677 O O . GLY A 1 86 ? 4.012 -14.922 -12.609 1 95.75 86 GLY A O 1
ATOM 678 N N . LYS A 1 87 ? 3.584 -13.219 -13.984 1 92.69 87 LYS A N 1
ATOM 679 C CA . LYS A 1 87 ? 4.57 -13.664 -14.969 1 92.69 87 LYS A CA 1
ATOM 680 C C . LYS A 1 87 ? 5.992 -13.469 -14.445 1 92.69 87 LYS A C 1
ATOM 682 O O . LYS A 1 87 ? 6.852 -14.328 -14.641 1 92.69 87 LYS A O 1
ATOM 687 N N . PHE A 1 88 ? 6.242 -12.352 -13.828 1 92.69 88 PHE A N 1
ATOM 688 C CA . PHE A 1 88 ? 7.574 -12.07 -13.312 1 92.69 88 PHE A CA 1
ATOM 689 C C . PHE A 1 88 ? 7.727 -12.594 -11.891 1 92.69 88 PHE A C 1
ATOM 691 O O . PHE A 1 88 ? 8.766 -13.148 -11.531 1 92.69 88 PHE A O 1
ATOM 698 N N . LYS A 1 89 ? 6.762 -12.445 -11.172 1 94.94 89 LYS A N 1
ATOM 699 C CA . LYS A 1 89 ? 6.668 -12.984 -9.82 1 94.94 89 LYS A CA 1
ATOM 700 C C . LYS A 1 89 ? 5.301 -13.609 -9.57 1 94.94 89 LYS A C 1
ATOM 702 O O . LYS A 1 89 ? 4.27 -12.953 -9.734 1 94.94 89 LYS A O 1
ATOM 707 N N . ARG A 1 90 ? 5.348 -14.812 -9.133 1 96.81 90 ARG A N 1
ATOM 708 C CA . ARG A 1 90 ? 4.098 -15.523 -8.891 1 96.81 90 ARG A CA 1
ATOM 709 C C . ARG A 1 90 ? 3.236 -14.781 -7.871 1 96.81 90 ARG A C 1
ATOM 711 O O . ARG A 1 90 ? 3.76 -14.18 -6.926 1 96.81 90 ARG A O 1
ATOM 718 N N . LEU A 1 91 ? 1.929 -14.859 -8.078 1 98.69 91 LEU A N 1
ATOM 719 C CA . LEU A 1 91 ? 1.013 -14.281 -7.102 1 98.69 91 LEU A CA 1
ATOM 720 C C . LEU A 1 91 ? 1.094 -15.031 -5.773 1 98.69 91 LEU A C 1
ATOM 722 O O . LEU A 1 91 ? 1.233 -16.25 -5.758 1 98.69 91 LEU A O 1
ATOM 726 N N . SER A 1 92 ? 0.97 -14.328 -4.707 1 98.56 92 SER A N 1
ATOM 727 C CA . SER A 1 92 ? 1.021 -14.914 -3.373 1 98.56 92 SER A CA 1
ATOM 728 C C . SER A 1 92 ? -0.293 -15.602 -3.02 1 98.56 92 SER A C 1
ATOM 730 O O . SER A 1 92 ? -1.369 -15.125 -3.381 1 98.56 92 SER A O 1
ATOM 732 N N . VAL A 1 93 ? -0.13 -16.672 -2.324 1 98.75 93 VAL A N 1
ATOM 733 C CA . VAL A 1 93 ? -1.309 -17.266 -1.705 1 98.75 93 VAL A CA 1
ATOM 734 C C . VAL A 1 93 ? -1.704 -16.469 -0.466 1 98.75 93 VAL A C 1
ATOM 736 O O . VAL A 1 93 ? -0.902 -16.297 0.455 1 98.75 93 VAL A O 1
ATOM 739 N N . ASP A 1 94 ? -2.885 -15.953 -0.518 1 98.69 94 ASP A N 1
ATOM 740 C CA . ASP A 1 94 ? -3.412 -15.18 0.604 1 98.69 94 ASP A CA 1
ATOM 741 C C . ASP A 1 94 ? -4.332 -16.031 1.472 1 98.69 94 ASP A C 1
ATOM 743 O O . ASP A 1 94 ? -5.07 -16.875 0.96 1 98.69 94 ASP A O 1
ATOM 747 N N . HIS A 1 95 ? -4.297 -15.719 2.721 1 98.19 95 HIS A N 1
ATOM 748 C CA . HIS A 1 95 ? -5.188 -16.406 3.646 1 98.19 95 HIS A CA 1
ATOM 749 C C . HIS A 1 95 ? -5.57 -15.508 4.816 1 98.19 95 HIS A C 1
ATOM 751 O O . HIS A 1 95 ? -4.926 -14.484 5.055 1 98.19 95 HIS A O 1
ATOM 757 N N . ASP A 1 96 ? -6.637 -15.906 5.504 1 97 96 ASP A N 1
ATOM 758 C CA . ASP A 1 96 ? -7.078 -15.203 6.703 1 97 96 ASP A CA 1
ATOM 759 C C . ASP A 1 96 ? -6.328 -15.695 7.938 1 97 96 ASP A C 1
ATOM 761 O O . ASP A 1 96 ? -6.332 -16.891 8.234 1 97 96 ASP A O 1
ATOM 765 N N . HIS A 1 97 ? -5.793 -14.75 8.617 1 94.25 97 HIS A N 1
ATOM 766 C CA . HIS A 1 97 ? -4.949 -15.141 9.742 1 94.25 97 HIS A CA 1
ATOM 767 C C . HIS A 1 97 ? -5.793 -15.547 10.945 1 94.25 97 HIS A C 1
ATOM 769 O O . HIS A 1 97 ? -5.309 -16.234 11.844 1 94.25 97 HIS A O 1
ATOM 775 N N . LYS A 1 98 ? -7.066 -15.133 11.008 1 94 98 LYS A N 1
ATOM 776 C CA . LYS A 1 98 ? -7.949 -15.477 12.125 1 94 98 LYS A CA 1
ATOM 777 C C . LYS A 1 98 ? -8.562 -16.859 11.93 1 94 98 LYS A C 1
ATOM 779 O O . LYS A 1 98 ? -8.641 -17.641 12.875 1 94 98 LYS A O 1
ATOM 784 N N . THR A 1 99 ? -8.984 -17.219 10.734 1 95.44 99 THR A N 1
ATOM 785 C CA . THR A 1 99 ? -9.711 -18.453 10.477 1 95.44 99 THR A CA 1
ATOM 786 C C . THR A 1 99 ? -8.805 -19.5 9.82 1 95.44 99 THR A C 1
ATOM 788 O O . THR A 1 99 ? -9.117 -20.688 9.82 1 95.44 99 THR A O 1
ATOM 791 N N . GLY A 1 100 ? -7.715 -18.984 9.172 1 97.12 100 GLY A N 1
ATOM 792 C CA . GLY A 1 100 ? -6.809 -19.859 8.453 1 97.12 100 GLY A CA 1
ATOM 793 C C . GLY A 1 100 ? -7.266 -20.156 7.031 1 97.12 100 GLY A C 1
ATOM 794 O O . GLY A 1 100 ? -6.543 -20.781 6.258 1 97.12 100 GLY A O 1
ATOM 795 N N . ILE A 1 101 ? -8.398 -19.656 6.656 1 97.75 101 ILE A N 1
ATOM 796 C CA . ILE A 1 101 ? -8.992 -20 5.367 1 97.75 101 ILE A CA 1
ATOM 797 C C . ILE A 1 101 ? -8.188 -19.344 4.246 1 97.75 101 ILE A C 1
ATOM 799 O O . ILE A 1 101 ? -7.895 -18.156 4.289 1 97.75 101 ILE A O 1
ATOM 803 N N . VAL A 1 102 ? -7.75 -20.141 3.301 1 98.62 102 VAL A N 1
ATOM 804 C CA . VAL A 1 102 ? -7.113 -19.625 2.096 1 98.62 102 VAL A CA 1
ATOM 805 C C . VAL A 1 102 ? -8.125 -18.828 1.274 1 98.62 102 VAL A C 1
ATOM 807 O O . VAL A 1 102 ? -9.219 -19.312 0.994 1 98.62 102 VAL A O 1
ATOM 810 N N . ARG A 1 103 ? -7.758 -17.641 0.797 1 98.75 103 ARG A N 1
ATOM 811 C CA . ARG A 1 103 ? -8.742 -16.75 0.179 1 98.75 103 ARG A CA 1
ATOM 812 C C . ARG A 1 103 ? -8.531 -16.672 -1.33 1 98.75 103 ARG A C 1
ATOM 814 O O . ARG A 1 103 ? -9.492 -16.562 -2.092 1 98.75 103 ARG A O 1
ATOM 821 N N . GLY A 1 104 ? -7.375 -16.641 -1.756 1 98.88 104 GLY A N 1
ATOM 822 C CA . GLY A 1 104 ? -7.082 -16.5 -3.174 1 98.88 104 GLY A CA 1
ATOM 823 C C . GLY A 1 104 ? -5.652 -16.078 -3.453 1 98.88 104 GLY A C 1
ATOM 824 O O . GLY A 1 104 ? -4.746 -16.391 -2.676 1 98.88 104 GLY A O 1
ATOM 825 N N . LEU A 1 105 ? -5.461 -15.547 -4.691 1 98.94 105 LEU A N 1
ATOM 826 C CA . LEU A 1 105 ? -4.125 -15.172 -5.141 1 98.94 105 LEU A CA 1
ATOM 827 C C . LEU A 1 105 ? -4.035 -13.664 -5.359 1 98.94 105 LEU A C 1
ATOM 829 O O . LEU A 1 105 ? -4.879 -13.078 -6.039 1 98.94 105 LEU A O 1
ATOM 833 N N . LEU A 1 106 ? -3.041 -13.062 -4.766 1 98.88 106 LEU A N 1
ATOM 834 C CA . LEU A 1 106 ? -2.857 -11.617 -4.836 1 98.88 106 LEU A CA 1
ATOM 835 C C . LEU A 1 106 ? -1.399 -11.266 -5.117 1 98.88 106 LEU A C 1
ATOM 837 O O . LEU A 1 106 ? -0.495 -12.023 -4.758 1 98.88 106 LEU A O 1
ATOM 841 N N . CYS A 1 107 ? -1.196 -10.156 -5.754 1 98.62 107 CYS A N 1
ATOM 842 C CA . CYS A 1 107 ? 0.166 -9.648 -5.859 1 98.62 107 CYS A CA 1
ATOM 843 C C . CYS A 1 107 ? 0.643 -9.086 -4.523 1 98.62 107 CYS A C 1
ATOM 845 O O . CYS A 1 107 ? -0.158 -8.875 -3.609 1 98.62 107 CYS A O 1
ATOM 847 N N . THR A 1 108 ? 1.892 -8.859 -4.461 1 97.56 108 THR A N 1
ATOM 848 C CA . THR A 1 108 ? 2.49 -8.398 -3.211 1 97.56 108 THR A CA 1
ATOM 849 C C . THR A 1 108 ? 1.84 -7.094 -2.748 1 97.56 108 THR A C 1
ATOM 851 O O . THR A 1 108 ? 1.504 -6.945 -1.571 1 97.56 108 THR A O 1
ATOM 854 N N . MET A 1 109 ? 1.612 -6.168 -3.658 1 97.12 109 MET A N 1
ATOM 855 C CA . MET A 1 109 ? 1.056 -4.859 -3.33 1 97.12 109 MET A CA 1
ATOM 856 C C . MET A 1 109 ? -0.353 -4.992 -2.762 1 97.12 109 MET A C 1
ATOM 858 O O . MET A 1 109 ? -0.67 -4.398 -1.729 1 97.12 109 MET A O 1
ATOM 862 N N . CYS A 1 110 ? -1.173 -5.809 -3.348 1 98.19 110 CYS A N 1
ATOM 863 C CA . CYS A 1 110 ? -2.547 -5.988 -2.891 1 98.19 110 CYS A CA 1
ATOM 864 C C . CYS A 1 110 ? -2.592 -6.801 -1.602 1 98.19 110 CYS A C 1
ATOM 866 O O . CYS A 1 110 ? -3.359 -6.488 -0.69 1 98.19 110 CYS A O 1
ATOM 868 N N . ASN A 1 111 ? -1.769 -7.793 -1.518 1 98 111 ASN A N 1
ATOM 869 C CA . ASN A 1 111 ? -1.762 -8.664 -0.349 1 98 111 ASN A CA 1
ATOM 870 C C . ASN A 1 111 ? -1.189 -7.961 0.876 1 98 111 ASN A C 1
ATOM 872 O O . ASN A 1 111 ? -1.853 -7.867 1.911 1 98 111 ASN A O 1
ATOM 876 N N . LYS A 1 112 ? -0.003 -7.406 0.762 1 96.06 112 LYS A N 1
ATOM 877 C CA . LYS A 1 112 ? 0.721 -6.863 1.907 1 96.06 112 LYS A CA 1
ATOM 878 C C . LYS A 1 112 ? 0.293 -5.426 2.197 1 96.06 112 LYS A C 1
ATOM 880 O O . LYS A 1 112 ? -0.007 -5.082 3.342 1 96.06 112 LYS A O 1
ATOM 885 N N . TYR A 1 113 ? 0.154 -4.629 1.2 1 95.06 113 TYR A N 1
ATOM 886 C CA . TYR A 1 113 ? 0.048 -3.191 1.436 1 95.06 113 TYR A CA 1
ATOM 887 C C . TYR A 1 113 ? -1.406 -2.738 1.396 1 95.06 113 TYR A C 1
ATOM 889 O O . TYR A 1 113 ? -1.775 -1.756 2.043 1 95.06 113 TYR A O 1
ATOM 897 N N . THR A 1 114 ? -2.213 -3.426 0.643 1 96.69 114 THR A N 1
ATOM 898 C CA . THR A 1 114 ? -3.629 -3.07 0.622 1 96.69 114 THR A CA 1
ATOM 899 C C . THR A 1 114 ? -4.387 -3.809 1.72 1 96.69 114 THR A C 1
ATOM 901 O O . THR A 1 114 ? -4.832 -3.197 2.693 1 96.69 114 THR A O 1
ATOM 904 N N . LEU A 1 115 ? -4.422 -5.137 1.608 1 97.38 115 LEU A N 1
ATOM 905 C CA . LEU A 1 115 ? -5.148 -5.898 2.615 1 97.38 115 LEU A CA 1
ATOM 906 C C . LEU A 1 115 ? -4.453 -5.82 3.969 1 97.38 115 LEU A C 1
ATOM 908 O O . LEU A 1 115 ? -5.109 -5.676 5.004 1 97.38 115 LEU A O 1
ATOM 912 N N . GLY A 1 116 ? -3.141 -5.926 3.924 1 96.56 116 GLY A N 1
ATOM 913 C CA . GLY A 1 116 ? -2.396 -5.832 5.172 1 96.56 116 GLY A CA 1
ATOM 914 C C . GLY A 1 116 ? -2.617 -4.523 5.902 1 96.56 116 GLY A C 1
ATOM 915 O O . GLY A 1 116 ? -2.904 -4.512 7.098 1 96.56 116 GLY A O 1
ATOM 916 N N . TRP A 1 117 ? -2.521 -3.428 5.215 1 96.88 117 TRP A N 1
ATOM 917 C CA . TRP A 1 117 ? -2.73 -2.117 5.824 1 96.88 117 TRP A CA 1
ATOM 918 C C . TRP A 1 117 ? -4.18 -1.952 6.273 1 96.88 117 TRP A C 1
ATOM 920 O O . TRP A 1 117 ? -4.445 -1.361 7.324 1 96.88 117 TRP A O 1
ATOM 930 N N . ALA A 1 118 ? -5.074 -2.486 5.512 1 97.56 118 ALA A N 1
ATOM 931 C CA . ALA A 1 118 ? -6.496 -2.393 5.84 1 97.56 118 ALA A CA 1
ATOM 932 C C . ALA A 1 118 ? -6.848 -3.312 7.008 1 97.56 118 ALA A C 1
ATOM 934 O O . ALA A 1 118 ? -7.934 -3.205 7.582 1 97.56 118 ALA A O 1
ATOM 935 N N . ARG A 1 119 ? -5.922 -4.301 7.352 1 96.31 119 ARG A N 1
ATOM 936 C CA . ARG A 1 119 ? -6.172 -5.312 8.375 1 96.31 119 ARG A CA 1
ATOM 937 C C . ARG A 1 119 ? -7.465 -6.066 8.094 1 96.31 119 ARG A C 1
ATOM 939 O O . ARG A 1 119 ? -8.258 -6.312 9 1 96.31 119 ARG A O 1
ATOM 946 N N . ASP A 1 120 ? -7.754 -6.23 6.836 1 93.25 120 ASP A N 1
ATOM 947 C CA . ASP A 1 120 ? -8.883 -6.988 6.312 1 93.25 120 ASP A CA 1
ATOM 948 C C . ASP A 1 120 ? -10.211 -6.367 6.742 1 93.25 120 ASP A C 1
ATOM 950 O O . ASP A 1 120 ? -11.219 -7.062 6.855 1 93.25 120 ASP A O 1
ATOM 954 N N . CYS A 1 121 ? -10.172 -5.039 6.988 1 96.38 121 CYS A N 1
ATOM 955 C CA . CYS A 1 121 ? -11.359 -4.309 7.402 1 96.38 121 CYS A CA 1
ATOM 956 C C . CYS A 1 121 ? -12.156 -3.826 6.191 1 96.38 121 CYS A C 1
ATOM 958 O O . CYS A 1 121 ? -11.703 -2.934 5.473 1 96.38 121 CYS A O 1
ATOM 960 N N . ILE A 1 122 ? -13.344 -4.371 6.055 1 98 122 ILE A N 1
ATOM 961 C CA . ILE A 1 122 ? -14.188 -4.035 4.914 1 98 122 ILE A CA 1
ATOM 962 C C . ILE A 1 122 ? -14.523 -2.545 4.945 1 98 122 ILE A C 1
ATOM 964 O O . ILE A 1 122 ? -14.578 -1.894 3.9 1 98 122 ILE A O 1
ATOM 968 N N . GLU A 1 123 ? -14.734 -1.957 6.117 1 98.44 123 GLU A N 1
ATOM 969 C CA . GLU A 1 123 ? -15.078 -0.545 6.258 1 98.44 123 GLU A CA 1
ATOM 970 C C . GLU A 1 123 ? -13.977 0.351 5.715 1 98.44 123 GLU A C 1
ATOM 972 O O . GLU A 1 123 ? -14.234 1.46 5.246 1 98.44 123 GLU A O 1
ATOM 977 N N . PHE A 1 124 ? -12.805 -0.162 5.871 1 98.56 124 PHE A N 1
ATOM 978 C CA . PHE A 1 124 ? -11.664 0.54 5.289 1 98.56 124 PHE A CA 1
ATOM 979 C C . PHE A 1 124 ? -11.898 0.815 3.807 1 98.56 124 PHE A C 1
ATOM 981 O O . PHE A 1 124 ? -11.742 1.947 3.348 1 98.56 124 PHE A O 1
ATOM 988 N N . PHE A 1 125 ? -12.328 -0.158 3.062 1 98.69 125 PHE A N 1
ATOM 989 C CA . PHE A 1 125 ? -12.547 -0.053 1.625 1 98.69 125 PHE A CA 1
ATOM 990 C C . PHE A 1 125 ? -13.812 0.749 1.33 1 98.69 125 PHE A C 1
ATOM 992 O O . PHE A 1 125 ? -13.875 1.477 0.337 1 98.69 125 PHE A O 1
ATOM 999 N N . GLU A 1 126 ? -14.766 0.594 2.184 1 98.75 126 GLU A N 1
ATOM 1000 C CA . GLU A 1 126 ? -15.969 1.416 2.049 1 98.75 126 GLU A CA 1
ATOM 1001 C C . GLU A 1 126 ? -15.641 2.896 2.223 1 98.75 126 GLU A C 1
ATOM 1003 O O . GLU A 1 126 ? -16.172 3.744 1.502 1 98.75 126 GLU A O 1
ATOM 1008 N N . ARG A 1 127 ? -14.781 3.201 3.148 1 98.62 127 ARG A N 1
ATOM 1009 C CA . ARG A 1 127 ? -14.367 4.586 3.35 1 98.62 127 ARG A CA 1
ATOM 1010 C C . ARG A 1 127 ? -13.578 5.102 2.152 1 98.62 127 ARG A C 1
ATOM 1012 O O . ARG A 1 127 ? -13.688 6.273 1.785 1 98.62 127 ARG A O 1
ATOM 1019 N N . ALA A 1 128 ? -12.742 4.238 1.602 1 98.75 128 ALA A N 1
ATOM 1020 C CA . ALA A 1 128 ? -12.008 4.648 0.408 1 98.75 128 ALA A CA 1
ATOM 1021 C C . ALA A 1 128 ? -12.961 5.031 -0.72 1 98.75 128 ALA A C 1
ATOM 1023 O O . ALA A 1 128 ? -12.766 6.051 -1.388 1 98.75 128 ALA A O 1
ATOM 1024 N N . ILE A 1 129 ? -13.969 4.219 -0.914 1 98.75 129 ILE A N 1
ATOM 1025 C CA . ILE A 1 129 ? -14.969 4.488 -1.945 1 98.75 129 ILE A CA 1
ATOM 1026 C C . ILE A 1 129 ? -15.695 5.793 -1.63 1 98.75 129 ILE A C 1
ATOM 1028 O O . ILE A 1 129 ? -15.859 6.648 -2.506 1 98.75 129 ILE A O 1
ATOM 1032 N N . ALA A 1 130 ? -16.141 5.969 -0.434 1 98.62 130 ALA A N 1
ATOM 1033 C CA . ALA A 1 130 ? -16.812 7.191 -0.013 1 98.62 130 ALA A CA 1
ATOM 1034 C C . ALA A 1 130 ? -15.93 8.414 -0.23 1 98.62 130 ALA A C 1
ATOM 1036 O O . ALA A 1 130 ? -16.406 9.461 -0.679 1 98.62 130 ALA A O 1
ATOM 1037 N N . TYR A 1 131 ? -14.719 8.266 0.13 1 98.75 131 TYR A N 1
ATOM 1038 C CA . TYR A 1 131 ? -13.727 9.32 -0.023 1 98.75 131 TYR A CA 1
ATOM 1039 C C . TYR A 1 131 ? -13.648 9.789 -1.471 1 98.75 131 TYR A C 1
ATOM 1041 O O . TYR A 1 131 ? -13.617 10.992 -1.74 1 98.75 131 TYR A O 1
ATOM 1049 N N . LEU A 1 132 ? -13.594 8.852 -2.402 1 98.25 132 LEU A N 1
ATOM 1050 C CA . LEU A 1 132 ? -13.461 9.172 -3.82 1 98.25 132 LEU A CA 1
ATOM 1051 C C . LEU A 1 132 ? -14.758 9.758 -4.367 1 98.25 132 LEU A C 1
ATOM 1053 O O . LEU A 1 132 ? -14.727 10.633 -5.242 1 98.25 132 LEU A O 1
ATOM 1057 N N . ARG A 1 133 ? -15.883 9.312 -3.828 1 98 133 ARG A N 1
ATOM 1058 C CA . ARG A 1 133 ? -17.188 9.766 -4.316 1 98 133 ARG A CA 1
ATOM 1059 C C . ARG A 1 133 ? -17.547 11.125 -3.734 1 98 133 ARG A C 1
ATOM 1061 O O . ARG A 1 133 ? -18.141 11.961 -4.414 1 98 133 ARG A O 1
ATOM 1068 N N . LYS A 1 134 ? -17.219 11.281 -2.492 1 98.31 134 LYS A N 1
ATOM 1069 C CA . LYS A 1 134 ? -17.547 12.5 -1.755 1 98.31 134 LYS A CA 1
ATOM 1070 C C . LYS A 1 134 ? -16.359 12.984 -0.924 1 98.31 134 LYS A C 1
ATOM 1072 O O . LYS A 1 134 ? -16.375 12.859 0.302 1 98.31 134 LYS A O 1
ATOM 1077 N N . PRO A 1 135 ? -15.469 13.641 -1.519 1 98.56 135 PRO A N 1
ATOM 1078 C CA . PRO A 1 135 ? -14.25 14.062 -0.828 1 98.56 135 PRO A CA 1
ATOM 1079 C C . PRO A 1 135 ? -14.531 15 0.342 1 98.56 135 PRO A C 1
ATOM 1081 O O . PRO A 1 135 ? -15.312 15.945 0.204 1 98.56 135 PRO A O 1
ATOM 1084 N N . PRO A 1 136 ? -13.906 14.742 1.448 1 98.75 136 PRO A N 1
ATOM 1085 C CA . PRO A 1 136 ? -14.172 15.57 2.627 1 98.75 136 PRO A CA 1
ATOM 1086 C C . PRO A 1 136 ? -13.758 17.031 2.428 1 98.75 136 PRO A C 1
ATOM 1088 O O . PRO A 1 136 ? -14.422 17.938 2.932 1 98.75 136 PRO A O 1
ATOM 1091 N N . ALA A 1 137 ? -12.703 17.281 1.731 1 98.88 137 ALA A N 1
ATOM 1092 C CA . ALA A 1 137 ? -12.266 18.656 1.52 1 98.88 137 ALA A CA 1
ATOM 1093 C C . ALA A 1 137 ? -13.344 19.469 0.805 1 98.88 137 ALA A C 1
ATOM 1095 O O . ALA A 1 137 ? -13.586 20.625 1.15 1 98.88 137 ALA A O 1
ATOM 1096 N N . VAL A 1 138 ? -13.969 18.891 -0.14 1 98.75 138 VAL A N 1
ATOM 1097 C CA . VAL A 1 138 ? -15.016 19.562 -0.895 1 98.75 138 VAL A CA 1
ATOM 1098 C C . VAL A 1 138 ? -16.188 19.906 0.028 1 98.75 138 VAL A C 1
ATOM 1100 O O . VAL A 1 138 ? -16.797 20.969 -0.086 1 98.75 138 VAL A O 1
ATOM 1103 N N . GLN A 1 139 ? -16.453 19.047 0.892 1 98.56 139 GLN A N 1
ATOM 1104 C CA . GLN A 1 139 ? -17.562 19.219 1.815 1 98.56 139 GLN A CA 1
ATOM 1105 C C . GLN A 1 139 ? -17.297 20.375 2.781 1 98.56 139 GLN A C 1
ATOM 1107 O O . GLN A 1 139 ? -18.234 21.047 3.229 1 98.56 139 GLN A O 1
ATOM 1112 N N . VAL A 1 140 ? -16.047 20.641 3.045 1 98.44 140 VAL A N 1
ATOM 1113 C CA . VAL A 1 140 ? -15.695 21.578 4.105 1 98.44 140 VAL A CA 1
ATOM 1114 C C . VAL A 1 140 ? -15.352 22.938 3.502 1 98.44 140 VAL A C 1
ATOM 1116 O O . VAL A 1 140 ? -15.781 23.984 4.012 1 98.44 140 VAL A O 1
ATOM 1119 N N . ILE A 1 141 ? -14.609 22.938 2.436 1 98.31 141 ILE A N 1
ATOM 1120 C CA . ILE A 1 141 ? -14.078 24.203 1.955 1 98.31 141 ILE A CA 1
ATOM 1121 C C . ILE A 1 141 ? -14.523 24.438 0.513 1 98.31 141 ILE A C 1
ATOM 1123 O O . ILE A 1 141 ? -14.148 25.438 -0.103 1 98.31 141 ILE A O 1
ATOM 1127 N N . GLY A 1 142 ? -15.383 23.594 -0.033 1 98.12 142 GLY A N 1
ATOM 1128 C CA . GLY A 1 142 ? -15.75 23.688 -1.437 1 98.12 142 GLY A CA 1
ATOM 1129 C C . GLY A 1 142 ? -14.672 23.172 -2.373 1 98.12 142 GLY A C 1
ATOM 1130 O O . GLY A 1 142 ? -13.609 22.734 -1.926 1 98.12 142 GLY A O 1
ATOM 1131 N N . GLU A 1 143 ? -14.953 23.203 -3.639 1 97.75 143 GLU A N 1
ATOM 1132 C CA . GLU A 1 143 ? -13.984 22.734 -4.617 1 97.75 143 GLU A CA 1
ATOM 1133 C C . GLU A 1 143 ? -12.781 23.672 -4.699 1 97.75 143 GLU A C 1
ATOM 1135 O O . GLU A 1 143 ? -12.945 24.875 -4.844 1 97.75 143 GLU A O 1
ATOM 1140 N N . ARG A 1 144 ? -11.664 23.109 -4.43 1 97.31 144 ARG A N 1
ATOM 1141 C CA . ARG A 1 144 ? -10.383 23.781 -4.629 1 97.31 144 ARG A CA 1
ATOM 1142 C C . ARG A 1 144 ? -9.523 23.031 -5.641 1 97.31 144 ARG A C 1
ATOM 1144 O O . ARG A 1 144 ? -9.352 21.812 -5.531 1 97.31 144 ARG A O 1
ATOM 1151 N N . ILE A 1 145 ? -9.047 23.75 -6.617 1 96.69 145 ILE A N 1
ATOM 1152 C CA . ILE A 1 145 ? -8.18 23.141 -7.617 1 96.69 145 ILE A CA 1
ATOM 1153 C C . ILE A 1 145 ? -6.719 23.344 -7.23 1 96.69 145 ILE A C 1
ATOM 1155 O O . ILE A 1 145 ? -6.281 24.484 -7.035 1 96.69 145 ILE A O 1
ATOM 1159 N N . ALA A 1 146 ? -5.977 22.312 -7.184 1 97.69 146 ALA A N 1
ATOM 1160 C CA . ALA A 1 146 ? -4.562 22.375 -6.816 1 97.69 146 ALA A CA 1
ATOM 1161 C C . ALA A 1 146 ? -3.752 23.109 -7.891 1 97.69 146 ALA A C 1
ATOM 1163 O O . ALA A 1 146 ? -3.736 22.688 -9.047 1 97.69 146 ALA A O 1
ATOM 1164 N N . PRO A 1 147 ? -3.018 24.125 -7.543 1 96.75 147 PRO A N 1
ATOM 1165 C CA . PRO A 1 147 ? -2.221 24.891 -8.508 1 96.75 147 PRO A CA 1
ATOM 1166 C C . PRO A 1 147 ? -1.231 24.016 -9.273 1 96.75 147 PRO A C 1
ATOM 1168 O O . PRO A 1 147 ? -0.936 24.281 -10.445 1 96.75 147 PRO A O 1
ATOM 1171 N N . ILE A 1 148 ? -0.76 22.984 -8.703 1 95.12 148 ILE A N 1
ATOM 1172 C CA . ILE A 1 148 ? 0.248 22.125 -9.312 1 95.12 148 ILE A CA 1
ATOM 1173 C C . ILE A 1 148 ? -0.331 21.453 -10.555 1 95.12 148 ILE A C 1
ATOM 1175 O O . ILE A 1 148 ? 0.413 21.031 -11.445 1 95.12 148 ILE A O 1
ATOM 1179 N N . GLU A 1 149 ? -1.655 21.312 -10.555 1 92.06 149 GLU A N 1
ATOM 1180 C CA . GLU A 1 149 ? -2.301 20.703 -11.711 1 92.06 149 GLU A CA 1
ATOM 1181 C C . GLU A 1 149 ? -2.824 21.75 -12.68 1 92.06 149 GLU A C 1
ATOM 1183 O O . GLU A 1 149 ? -3.316 21.422 -13.758 1 92.06 149 GLU A O 1
ATOM 1188 N N . ALA A 1 150 ? -2.807 22.984 -12.32 1 85.38 150 ALA A N 1
ATOM 1189 C CA . ALA A 1 150 ? -3.455 24.078 -13.055 1 85.38 150 ALA A CA 1
ATOM 1190 C C . ALA A 1 150 ? -2.896 24.188 -14.469 1 85.38 150 ALA A C 1
ATOM 1192 O O . ALA A 1 150 ? -3.65 24.375 -15.43 1 85.38 150 ALA A O 1
ATOM 1193 N N . ASP A 1 151 ? -1.576 24.047 -14.562 1 80.69 151 ASP A N 1
ATOM 1194 C CA . ASP A 1 151 ? -1.005 24.203 -15.898 1 80.69 151 ASP A CA 1
ATOM 1195 C C . ASP A 1 151 ? -1.446 23.062 -16.812 1 80.69 151 ASP A C 1
ATOM 1197 O O . ASP A 1 151 ? -1.726 23.281 -18 1 80.69 151 ASP A O 1
ATOM 1201 N N . LYS A 1 152 ? -1.592 21.906 -16.281 1 79.44 152 LYS A N 1
ATOM 1202 C CA . LYS A 1 152 ? -1.999 20.75 -17.062 1 79.44 152 LYS A CA 1
ATOM 1203 C C . LYS A 1 152 ? -3.467 20.844 -17.469 1 79.44 152 LYS A C 1
ATOM 1205 O O . LYS A 1 152 ? -3.84 20.422 -18.578 1 79.44 152 LYS A O 1
ATOM 1210 N N . LEU A 1 153 ? -4.227 21.438 -16.703 1 76.81 153 LEU A N 1
ATOM 1211 C CA . LEU A 1 153 ? -5.664 21.531 -16.922 1 76.81 153 LEU A CA 1
ATOM 1212 C C . LEU A 1 153 ? -6 22.688 -17.859 1 76.81 153 LEU A C 1
ATOM 1214 O O . LEU A 1 153 ? -7.043 22.672 -18.516 1 76.81 153 LEU A O 1
ATOM 1218 N N . ALA A 1 154 ? -5.137 23.594 -17.938 1 78 154 ALA A N 1
ATOM 1219 C CA . ALA A 1 154 ? -5.324 24.719 -18.859 1 78 154 ALA A CA 1
ATOM 1220 C C . ALA A 1 154 ? -4.844 24.359 -20.266 1 78 154 ALA A C 1
ATOM 1222 O O . ALA A 1 154 ? -5.266 24.984 -21.25 1 78 154 ALA A O 1
ATOM 1223 N N . SER A 1 155 ? -3.98 23.266 -20.422 1 71.12 155 SER A N 1
ATOM 1224 C CA . SER A 1 155 ? -3.494 22.906 -21.75 1 71.12 155 SER A CA 1
ATOM 1225 C C . SER A 1 155 ? -4.418 21.891 -22.422 1 71.12 155 SER A C 1
ATOM 1227 O O . SER A 1 155 ? -5.031 21.062 -21.734 1 71.12 155 SER A O 1
ATOM 1229 N N . MET B 1 1 ? 60.094 29.312 30.547 1 47.62 1 MET B N 1
ATOM 1230 C CA . MET B 1 1 ? 58.969 29.266 29.641 1 47.62 1 MET B CA 1
ATOM 1231 C C . MET B 1 1 ? 57.688 29.812 30.328 1 47.62 1 MET B C 1
ATOM 1233 O O . MET B 1 1 ? 57.375 29.406 31.438 1 47.62 1 MET B O 1
ATOM 1237 N N . PRO B 1 2 ? 57.125 31.016 29.828 1 59.97 2 PRO B N 1
ATOM 1238 C CA . PRO B 1 2 ? 56.031 31.641 30.609 1 59.97 2 PRO B CA 1
ATOM 1239 C C . PRO B 1 2 ? 54.812 30.766 30.719 1 59.97 2 PRO B C 1
ATOM 1241 O O . PRO B 1 2 ? 54.594 29.891 29.859 1 59.97 2 PRO B O 1
ATOM 1244 N N . PRO B 1 3 ? 54.188 30.641 31.922 1 54.91 3 PRO B N 1
ATOM 1245 C CA . PRO B 1 3 ? 53.031 29.734 32.125 1 54.91 3 PRO B CA 1
ATOM 1246 C C . PRO B 1 3 ? 51.906 29.969 31.125 1 54.91 3 PRO B C 1
ATOM 1248 O O . PRO B 1 3 ? 51.719 31.094 30.641 1 54.91 3 PRO B O 1
ATOM 1251 N N . ALA B 1 4 ? 51.406 28.922 30.344 1 56.25 4 ALA B N 1
ATOM 1252 C CA . ALA B 1 4 ? 50.312 28.953 29.375 1 56.25 4 ALA B CA 1
ATOM 1253 C C . ALA B 1 4 ? 49.094 29.641 29.953 1 56.25 4 ALA B C 1
ATOM 1255 O O . ALA B 1 4 ? 48.656 29.328 31.062 1 56.25 4 ALA B O 1
ATOM 1256 N N . LYS B 1 5 ? 48.75 30.844 29.547 1 49.81 5 LYS B N 1
ATOM 1257 C CA . LYS B 1 5 ? 47.562 31.562 30.016 1 49.81 5 LYS B CA 1
ATOM 1258 C C . LYS B 1 5 ? 46.344 30.672 29.969 1 49.81 5 LYS B C 1
ATOM 1260 O O . LYS B 1 5 ? 46.094 29.953 28.984 1 49.81 5 LYS B O 1
ATOM 1265 N N . ARG B 1 6 ? 45.688 30.203 31.047 1 49.69 6 ARG B N 1
ATOM 1266 C CA . ARG B 1 6 ? 44.469 29.438 31.125 1 49.69 6 ARG B CA 1
ATOM 1267 C C . ARG B 1 6 ? 43.375 30.078 30.266 1 49.69 6 ARG B C 1
ATOM 1269 O O . ARG B 1 6 ? 43.125 31.281 30.344 1 49.69 6 ARG B O 1
ATOM 1276 N N . LYS B 1 7 ? 43.094 29.531 29.203 1 55.09 7 LYS B N 1
ATOM 1277 C CA . LYS B 1 7 ? 42 30 28.359 1 55.09 7 LYS B CA 1
ATOM 1278 C C . LYS B 1 7 ? 40.781 30.359 29.203 1 55.09 7 LYS B C 1
ATOM 1280 O O . LYS B 1 7 ? 40.344 29.562 30.031 1 55.09 7 LYS B O 1
ATOM 1285 N N . THR B 1 8 ? 40.5 31.516 29.609 1 43.25 8 THR B N 1
ATOM 1286 C CA . THR B 1 8 ? 39.281 31.938 30.281 1 43.25 8 THR B CA 1
ATOM 1287 C C . THR B 1 8 ? 38.062 31.188 29.719 1 43.25 8 THR B C 1
ATOM 1289 O O . THR B 1 8 ? 37.906 31.094 28.5 1 43.25 8 THR B O 1
ATOM 1292 N N . PRO B 1 9 ? 37.406 30.281 30.5 1 50.47 9 PRO B N 1
ATOM 1293 C CA . PRO B 1 9 ? 36.188 29.594 30 1 50.47 9 PRO B CA 1
ATOM 1294 C C . PRO B 1 9 ? 35.219 30.547 29.312 1 50.47 9 PRO B C 1
ATOM 1296 O O . PRO B 1 9 ? 35.031 31.688 29.766 1 50.47 9 PRO B O 1
ATOM 1299 N N . ALA B 1 10 ? 35.031 30.438 28.078 1 54.34 10 ALA B N 1
ATOM 1300 C CA . ALA B 1 10 ? 34.125 31.234 27.25 1 54.34 10 ALA B CA 1
ATOM 1301 C C . ALA B 1 10 ? 32.812 31.516 27.969 1 54.34 10 ALA B C 1
ATOM 1303 O O . ALA B 1 10 ? 32.219 30.609 28.578 1 54.34 10 ALA B O 1
ATOM 1304 N N . LYS B 1 11 ? 32.5 32.625 28.531 1 55.09 11 LYS B N 1
ATOM 1305 C CA . LYS B 1 11 ? 31.203 33.031 29.109 1 55.09 11 LYS B CA 1
ATOM 1306 C C . LYS B 1 11 ? 30.047 32.469 28.281 1 55.09 11 LYS B C 1
ATOM 1308 O O . LYS B 1 11 ? 30 32.656 27.062 1 55.09 11 LYS B O 1
ATOM 1313 N N . THR B 1 12 ? 29.359 31.484 28.672 1 61.69 12 THR B N 1
ATOM 1314 C CA . THR B 1 12 ? 28.203 30.891 28.016 1 61.69 12 THR B CA 1
ATOM 1315 C C . THR B 1 12 ? 27.188 31.953 27.625 1 61.69 12 THR B C 1
ATOM 1317 O O . THR B 1 12 ? 26.797 32.781 28.453 1 61.69 12 THR B O 1
ATOM 1320 N N . LYS B 1 13 ? 27.094 32.281 26.484 1 72.94 13 LYS B N 1
ATOM 1321 C CA . LYS B 1 13 ? 26.156 33.281 25.953 1 72.94 13 LYS B CA 1
ATOM 1322 C C . LYS B 1 13 ? 24.734 32.938 26.359 1 72.94 13 LYS B C 1
ATOM 1324 O O . LYS B 1 13 ? 24.312 31.781 26.312 1 72.94 13 LYS B O 1
ATOM 1329 N N . GLN B 1 14 ? 24.016 33.938 27.094 1 82.06 14 GLN B N 1
ATOM 1330 C CA . GLN B 1 14 ? 22.609 33.781 27.469 1 82.06 14 GLN B CA 1
ATOM 1331 C C . GLN B 1 14 ? 21.719 33.656 26.219 1 82.06 14 GLN B C 1
ATOM 1333 O O . GLN B 1 14 ? 21.953 34.344 25.219 1 82.06 14 GLN B O 1
ATOM 1338 N N . CYS B 1 15 ? 20.734 32.906 26.234 1 87.38 15 CYS B N 1
ATOM 1339 C CA . CYS B 1 15 ? 19.734 32.719 25.172 1 87.38 15 CYS B CA 1
ATOM 1340 C C . CYS B 1 15 ? 18.969 34 24.922 1 87.38 15 CYS B C 1
ATOM 1342 O O . CYS B 1 15 ? 18.453 34.625 25.859 1 87.38 15 CYS B O 1
ATOM 1344 N N . VAL B 1 16 ? 18.984 34.531 23.734 1 89.69 16 VAL B N 1
ATOM 1345 C CA . VAL B 1 16 ? 18.375 35.812 23.359 1 89.69 16 VAL B CA 1
ATOM 1346 C C . VAL B 1 16 ? 16.891 35.781 23.688 1 89.69 16 VAL B C 1
ATOM 1348 O O . VAL B 1 16 ? 16.312 36.781 24.109 1 89.69 16 VAL B O 1
ATOM 1351 N N . ASP B 1 17 ? 16.219 34.688 23.578 1 90.81 17 ASP B N 1
ATOM 1352 C CA . ASP B 1 17 ? 14.781 34.562 23.844 1 90.81 17 ASP B CA 1
ATOM 1353 C C . ASP B 1 17 ? 14.516 34.469 25.344 1 90.81 17 ASP B C 1
ATOM 1355 O O . ASP B 1 17 ? 13.523 35 25.844 1 90.81 17 ASP B O 1
ATOM 1359 N N . CYS B 1 18 ? 15.367 33.719 26.016 1 90.12 18 CYS B N 1
ATOM 1360 C CA . CYS B 1 18 ? 15.242 33.719 27.469 1 90.12 18 CYS B CA 1
ATOM 1361 C C . CYS B 1 18 ? 15.312 35.125 28.031 1 90.12 18 CYS B C 1
ATOM 1363 O O . CYS B 1 18 ? 14.523 35.5 28.906 1 90.12 18 CYS B O 1
ATOM 1365 N N . ALA B 1 19 ? 16.25 35.875 27.594 1 88 19 ALA B N 1
ATOM 1366 C CA . ALA B 1 19 ? 16.422 37.281 28.031 1 88 19 ALA B CA 1
ATOM 1367 C C . ALA B 1 19 ? 15.156 38.094 27.766 1 88 19 ALA B C 1
ATOM 1369 O O . ALA B 1 19 ? 14.711 38.844 28.641 1 88 19 ALA B O 1
ATOM 1370 N N . ALA B 1 20 ? 14.625 37.938 26.562 1 92.69 20 ALA B N 1
ATOM 1371 C CA . ALA B 1 20 ? 13.438 38.688 26.156 1 92.69 20 ALA B CA 1
ATOM 1372 C C . ALA B 1 20 ? 12.234 38.312 27 1 92.69 20 ALA B C 1
ATOM 1374 O O . ALA B 1 20 ? 11.391 39.188 27.312 1 92.69 20 ALA B O 1
ATOM 1375 N N . GLU B 1 21 ? 12.242 37.062 27.438 1 92.75 21 GLU B N 1
ATOM 1376 C CA . GLU B 1 21 ? 11.094 36.562 28.188 1 92.75 21 GLU B CA 1
ATOM 1377 C C . GLU B 1 21 ? 11.305 36.719 29.703 1 92.75 21 GLU B C 1
ATOM 1379 O O . GLU B 1 21 ? 10.406 36.438 30.484 1 92.75 21 GLU B O 1
ATOM 1384 N N . GLY B 1 22 ? 12.523 37.094 30.094 1 90.81 22 GLY B N 1
ATOM 1385 C CA . GLY B 1 22 ? 12.805 37.344 31.5 1 90.81 22 GLY B CA 1
ATOM 1386 C C . GLY B 1 22 ? 13.117 36.094 32.281 1 90.81 22 GLY B C 1
ATOM 1387 O O . GLY B 1 22 ? 12.922 36.031 33.5 1 90.81 22 GLY B O 1
ATOM 1388 N N . ILE B 1 23 ? 13.328 35.062 31.453 1 85.88 23 ILE B N 1
ATOM 1389 C CA . ILE B 1 23 ? 13.711 33.812 32.125 1 85.88 23 ILE B CA 1
ATOM 1390 C C . ILE B 1 23 ? 15.141 33.938 32.656 1 85.88 23 ILE B C 1
ATOM 1392 O O . ILE B 1 23 ? 16.062 34.25 31.891 1 85.88 23 ILE B O 1
ATOM 1396 N N . THR B 1 24 ? 15.398 33.719 33.844 1 81.56 24 THR B N 1
ATOM 1397 C CA . THR B 1 24 ? 16.688 33.969 34.5 1 81.56 24 THR B CA 1
ATOM 1398 C C . THR B 1 24 ? 17.438 32.656 34.719 1 81.56 24 THR B C 1
ATOM 1400 O O . THR B 1 24 ? 18.625 32.656 35.062 1 81.56 24 THR B O 1
ATOM 1403 N N . SER B 1 25 ? 16.703 31.547 34.5 1 75.06 25 SER B N 1
ATOM 1404 C CA . SER B 1 25 ? 17.422 30.281 34.656 1 75.06 25 SER B CA 1
ATOM 1405 C C . SER B 1 25 ? 18.453 30.094 33.531 1 75.06 25 SER B C 1
ATOM 1407 O O . SER B 1 25 ? 18.203 30.453 32.406 1 75.06 25 SER B O 1
ATOM 1409 N N . LYS B 1 26 ? 19.719 29.859 33.906 1 71.88 26 LYS B N 1
ATOM 1410 C CA . LYS B 1 26 ? 20.797 29.672 32.938 1 71.88 26 LYS B CA 1
ATOM 1411 C C . LYS B 1 26 ? 20.641 28.344 32.219 1 71.88 26 LYS B C 1
ATOM 1413 O O . LYS B 1 26 ? 20.875 27.281 32.781 1 71.88 26 LYS B O 1
ATOM 1418 N N . ARG B 1 27 ? 19.969 28.422 31.094 1 74.25 27 ARG B N 1
ATOM 1419 C CA . ARG B 1 27 ? 19.875 27.25 30.234 1 74.25 27 ARG B CA 1
ATOM 1420 C C . ARG B 1 27 ? 21.094 27.141 29.312 1 74.25 27 ARG B C 1
ATOM 1422 O O . ARG B 1 27 ? 21.609 28.141 28.844 1 74.25 27 ARG B O 1
ATOM 1429 N N . LYS B 1 28 ? 21.625 25.891 29.188 1 73.44 28 LYS B N 1
ATOM 1430 C CA . LYS B 1 28 ? 22.797 25.625 28.359 1 73.44 28 LYS B CA 1
ATOM 1431 C C . LYS B 1 28 ? 22.484 25.828 26.875 1 73.44 28 LYS B C 1
ATOM 1433 O O . LYS B 1 28 ? 21.391 25.484 26.422 1 73.44 28 LYS B O 1
ATOM 1438 N N . THR B 1 29 ? 23.297 26.609 26.25 1 71.69 29 THR B N 1
ATOM 1439 C CA . THR B 1 29 ? 23.234 26.766 24.797 1 71.69 29 THR B CA 1
ATOM 1440 C C . THR B 1 29 ? 24.141 25.75 24.109 1 71.69 29 THR B C 1
ATOM 1442 O O . THR B 1 29 ? 25.281 26.047 23.75 1 71.69 29 THR B O 1
ATOM 1445 N N . PRO B 1 30 ? 23.656 24.578 24.141 1 66.62 30 PRO B N 1
ATOM 1446 C CA . PRO B 1 30 ? 24.5 23.516 23.609 1 66.62 30 PRO B CA 1
ATOM 1447 C C . PRO B 1 30 ? 24.844 23.719 22.141 1 66.62 30 PRO B C 1
ATOM 1449 O O . PRO B 1 30 ? 25.781 23.094 21.625 1 66.62 30 PRO B O 1
ATOM 1452 N N . HIS B 1 31 ? 24.047 24.312 21.438 1 64.5 31 HIS B N 1
ATOM 1453 C CA . HIS B 1 31 ? 24.312 24.484 20.016 1 64.5 31 HIS B CA 1
ATOM 1454 C C . HIS B 1 31 ? 24.906 25.859 19.719 1 64.5 31 HIS B C 1
ATOM 1456 O O . HIS B 1 31 ? 24.672 26.812 20.469 1 64.5 31 HIS B O 1
ATOM 1462 N N . PRO B 1 32 ? 25.781 25.734 18.672 1 66 32 PRO B N 1
ATOM 1463 C CA . PRO B 1 32 ? 26.328 27.031 18.266 1 66 32 PRO B CA 1
ATOM 1464 C C . PRO B 1 32 ? 25.25 28.062 17.953 1 66 32 PRO B C 1
ATOM 1466 O O . PRO B 1 32 ? 24.312 27.766 17.203 1 66 32 PRO B O 1
ATOM 1469 N N . GLY B 1 33 ? 24.875 28.922 18.875 1 69.25 33 GLY B N 1
ATOM 1470 C CA . GLY B 1 33 ? 23.906 30 18.625 1 69.25 33 GLY B CA 1
ATOM 1471 C C . GLY B 1 33 ? 23.469 30.703 19.891 1 69.25 33 GLY B C 1
ATOM 1472 O O . GLY B 1 33 ? 23.891 30.359 20.984 1 69.25 33 GLY B O 1
ATOM 1473 N N . PRO B 1 34 ? 22.719 31.656 19.578 1 83.31 34 PRO B N 1
ATOM 1474 C CA . PRO B 1 34 ? 22.312 32.562 20.656 1 83.31 34 PRO B CA 1
ATOM 1475 C C . PRO 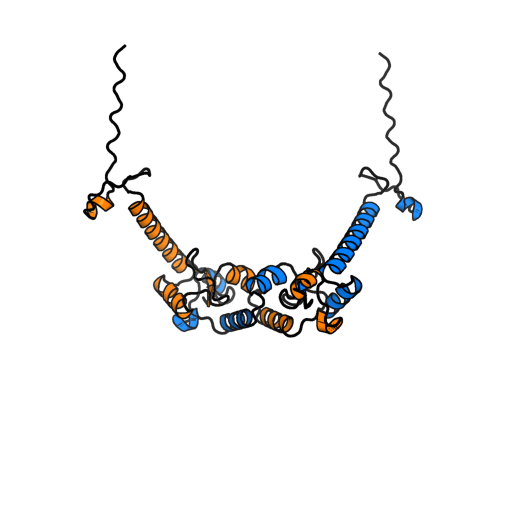B 1 34 ? 21.141 32.031 21.469 1 83.31 34 PRO B C 1
ATOM 1477 O O . PRO B 1 34 ? 20.703 32.656 22.422 1 83.31 34 PRO B O 1
ATOM 1480 N N . ARG B 1 35 ? 20.766 30.719 21 1 89.12 35 ARG B N 1
ATOM 1481 C CA . ARG B 1 35 ? 19.547 30.219 21.641 1 89.12 35 ARG B CA 1
ATOM 1482 C C . ARG B 1 35 ? 19.844 28.938 22.422 1 89.12 35 ARG B C 1
ATOM 1484 O O . ARG B 1 35 ? 20.688 28.141 22.016 1 89.12 35 ARG B O 1
ATOM 1491 N N . CYS B 1 36 ? 19.109 28.844 23.516 1 90 36 CYS B N 1
ATOM 1492 C CA . CYS B 1 36 ? 19.156 27.578 24.25 1 90 36 CYS B CA 1
ATOM 1493 C C . CYS B 1 36 ? 18.438 26.484 23.469 1 90 36 CYS B C 1
ATOM 1495 O O . CYS B 1 36 ? 17.781 26.75 22.469 1 90 36 CYS B O 1
ATOM 1497 N N . ALA B 1 37 ? 18.609 25.25 23.922 1 88.25 37 ALA B N 1
ATOM 1498 C CA . ALA B 1 37 ? 18.031 24.109 23.234 1 88.25 37 ALA B CA 1
ATOM 1499 C C . ALA B 1 37 ? 16.516 24.234 23.125 1 88.25 37 ALA B C 1
ATOM 1501 O O . ALA B 1 37 ? 15.938 23.953 22.062 1 88.25 37 ALA B O 1
ATOM 1502 N N . THR B 1 38 ? 15.844 24.75 24.188 1 89.75 38 THR B N 1
ATOM 1503 C CA . THR B 1 38 ? 14.391 24.875 24.219 1 89.75 38 THR B CA 1
ATOM 1504 C C . THR B 1 38 ? 13.906 25.891 23.188 1 89.75 38 THR B C 1
ATOM 1506 O O . THR B 1 38 ? 13.008 25.609 22.391 1 89.75 38 THR B O 1
ATOM 1509 N N . HIS B 1 39 ? 14.539 27.031 23.172 1 91.62 39 HIS B N 1
ATOM 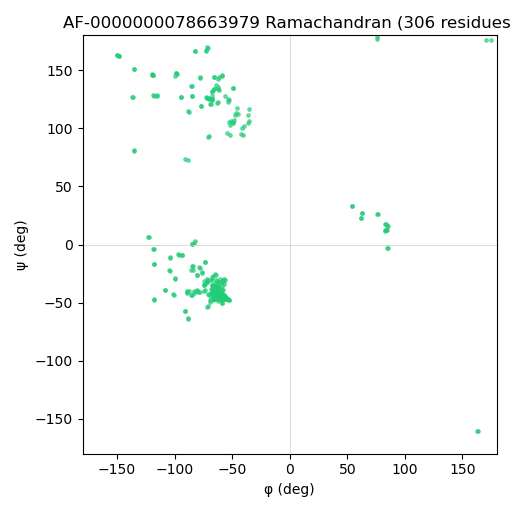1510 C CA . HIS B 1 39 ? 14.133 28.078 22.234 1 91.62 39 HIS B CA 1
ATOM 1511 C C . HIS B 1 39 ? 14.562 27.766 20.812 1 91.62 39 HIS B C 1
ATOM 1513 O O . HIS B 1 39 ? 13.867 28.109 19.859 1 91.62 39 HIS B O 1
ATOM 1519 N N . HIS B 1 40 ? 15.648 27.094 20.688 1 90.44 40 HIS B N 1
ATOM 1520 C CA . HIS B 1 40 ? 16.062 26.625 19.359 1 90.44 40 HIS B CA 1
ATOM 1521 C C . HIS B 1 40 ? 15.023 25.688 18.766 1 90.44 40 HIS B C 1
ATOM 1523 O O . HIS B 1 40 ? 14.641 25.844 17.609 1 90.44 40 HIS B O 1
ATOM 1529 N N . ARG B 1 41 ? 14.594 24.781 19.547 1 90.44 41 ARG B N 1
ATOM 1530 C CA . ARG B 1 41 ? 13.57 23.844 19.109 1 90.44 41 ARG B CA 1
ATOM 1531 C C . ARG B 1 41 ? 12.281 24.562 18.75 1 90.44 41 ARG B C 1
ATOM 1533 O O . ARG B 1 41 ? 11.641 24.234 17.75 1 90.44 41 ARG B O 1
ATOM 1540 N N . ALA B 1 42 ? 11.977 25.5 19.531 1 90.75 42 ALA B N 1
ATOM 1541 C CA . ALA B 1 42 ? 10.758 26.266 19.281 1 90.75 42 ALA B CA 1
ATOM 1542 C C . ALA B 1 42 ? 10.859 27.047 17.969 1 90.75 42 ALA B C 1
ATOM 1544 O O . ALA B 1 42 ? 9.914 27.078 17.188 1 90.75 42 ALA B O 1
ATOM 1545 N N . LYS B 1 43 ? 11.961 27.672 17.781 1 90.12 43 LYS B N 1
ATOM 1546 C CA . LYS B 1 43 ? 12.164 28.438 16.547 1 90.12 43 LYS B CA 1
ATOM 1547 C C . LYS B 1 43 ? 12.172 27.5 15.336 1 90.12 43 LYS B C 1
ATOM 1549 O O . LYS B 1 43 ? 11.625 27.844 14.289 1 90.12 43 LYS B O 1
ATOM 1554 N N . LYS B 1 44 ? 12.82 26.422 15.516 1 91.12 44 LYS B N 1
ATOM 1555 C CA . LYS B 1 44 ? 12.844 25.438 14.43 1 91.12 44 LYS B CA 1
ATOM 1556 C C . LYS B 1 44 ? 11.438 24.969 14.078 1 91.12 44 LYS B C 1
ATOM 1558 O O . LYS B 1 44 ? 11.086 24.875 12.906 1 91.12 44 LYS B O 1
ATOM 1563 N N . ARG B 1 45 ? 10.68 24.672 15.023 1 90.31 45 ARG B N 1
ATOM 1564 C CA . ARG B 1 45 ? 9.297 24.234 14.82 1 90.31 45 ARG B CA 1
ATOM 1565 C C . ARG B 1 45 ? 8.484 25.312 14.109 1 90.31 45 ARG B C 1
ATOM 1567 O O . ARG B 1 45 ? 7.723 25 13.188 1 90.31 45 ARG B O 1
ATOM 1574 N N . GLN B 1 46 ? 8.617 26.516 14.57 1 89.75 46 GLN B N 1
ATOM 1575 C CA . GLN B 1 46 ? 7.91 27.625 13.945 1 89.75 46 GLN B CA 1
ATOM 1576 C C . GLN B 1 46 ? 8.289 27.766 12.477 1 89.75 46 GLN B C 1
ATOM 1578 O O . GLN B 1 46 ? 7.422 27.938 11.617 1 89.75 46 GLN B O 1
ATOM 1583 N N . ARG B 1 47 ? 9.516 27.781 12.25 1 91.44 47 ARG B N 1
ATOM 1584 C CA . ARG B 1 47 ? 9.992 27.891 10.875 1 91.44 47 ARG B CA 1
ATOM 1585 C C . ARG B 1 47 ? 9.469 26.734 10.023 1 91.44 47 ARG B C 1
ATOM 1587 O O . ARG B 1 47 ? 9.023 26.953 8.891 1 91.44 47 ARG B O 1
ATOM 1594 N N . SER B 1 48 ? 9.492 25.547 10.555 1 92.12 48 SER B N 1
ATOM 1595 C CA . SER B 1 48 ? 9.031 24.375 9.828 1 92.12 48 SER B CA 1
ATOM 1596 C C . SER B 1 48 ? 7.551 24.469 9.492 1 92.12 48 SER B C 1
ATOM 1598 O O . SER B 1 48 ? 7.137 24.141 8.375 1 92.12 48 SER B O 1
ATOM 1600 N N . THR B 1 49 ? 6.828 24.938 10.391 1 91.38 49 THR B N 1
ATOM 1601 C CA . THR B 1 49 ? 5.395 25.094 10.18 1 91.38 49 THR B CA 1
ATOM 1602 C C . THR B 1 49 ? 5.117 26.156 9.117 1 91.38 49 THR B C 1
ATOM 1604 O O . THR B 1 49 ? 4.219 25.984 8.289 1 91.38 49 THR B O 1
ATOM 1607 N N . GLY B 1 50 ? 5.828 27.25 9.211 1 92.69 50 GLY B N 1
ATOM 1608 C CA . GLY B 1 50 ? 5.68 28.297 8.203 1 92.69 50 GLY B CA 1
ATOM 1609 C C . GLY B 1 50 ? 6.02 27.828 6.805 1 92.69 50 GLY B C 1
ATOM 1610 O O . GLY B 1 50 ? 5.293 28.125 5.852 1 92.69 50 GLY B O 1
ATOM 1611 N N . THR B 1 51 ? 7.07 27.156 6.715 1 96.56 51 THR B N 1
ATOM 1612 C CA . THR B 1 51 ? 7.5 26.625 5.426 1 96.56 51 THR B CA 1
ATOM 1613 C C . THR B 1 51 ? 6.477 25.625 4.883 1 96.56 51 THR B C 1
ATOM 1615 O O . THR B 1 51 ? 6.145 25.656 3.695 1 96.56 51 THR B O 1
ATOM 1618 N N . TRP B 1 52 ? 6.02 24.75 5.766 1 96.75 52 TRP B N 1
ATOM 1619 C CA . TRP B 1 52 ? 5.008 23.766 5.391 1 96.75 52 TRP B CA 1
ATOM 1620 C C . TRP B 1 52 ? 3.738 24.453 4.895 1 96.75 52 TRP B C 1
ATOM 1622 O O . TRP B 1 52 ? 3.195 24.094 3.85 1 96.75 52 TRP B O 1
ATOM 1632 N N . ALA B 1 53 ? 3.303 25.484 5.574 1 97.31 53 ALA B N 1
ATOM 1633 C CA . ALA B 1 53 ? 2.1 26.219 5.207 1 97.31 53 ALA B CA 1
ATOM 1634 C C . ALA B 1 53 ? 2.258 26.875 3.84 1 97.31 53 ALA B C 1
ATOM 1636 O O . ALA B 1 53 ? 1.338 26.844 3.018 1 97.31 53 ALA B O 1
ATOM 1637 N N . ALA B 1 54 ? 3.348 27.438 3.615 1 97.69 54 ALA B N 1
ATOM 1638 C CA . ALA B 1 54 ? 3.619 28.062 2.318 1 97.69 54 ALA B CA 1
ATOM 1639 C C . ALA B 1 54 ? 3.607 27.016 1.203 1 97.69 54 ALA B C 1
ATOM 1641 O O . ALA B 1 54 ? 3.098 27.281 0.11 1 97.69 54 ALA B O 1
ATOM 1642 N N . ARG B 1 55 ? 4.07 25.891 1.473 1 97.81 55 ARG B N 1
ATOM 1643 C CA . ARG B 1 55 ? 4.148 24.828 0.477 1 97.81 55 ARG B CA 1
ATOM 1644 C C . ARG B 1 55 ? 2.758 24.328 0.107 1 97.81 55 ARG B C 1
ATOM 1646 O O . ARG B 1 55 ? 2.453 24.141 -1.072 1 97.81 55 ARG B O 1
ATOM 1653 N N . ILE B 1 56 ? 1.955 24.031 1.128 1 98.06 56 ILE B N 1
ATOM 1654 C CA . ILE B 1 56 ? 0.663 23.453 0.789 1 98.06 56 ILE B CA 1
ATOM 1655 C C . ILE B 1 56 ? -0.202 24.484 0.075 1 98.06 56 ILE B C 1
ATOM 1657 O O . ILE B 1 56 ? -1.007 24.141 -0.792 1 98.06 56 ILE B O 1
ATOM 1661 N N . LEU B 1 57 ? 0.007 25.766 0.425 1 98 57 LEU B N 1
ATOM 1662 C CA . LEU B 1 57 ? -0.703 26.797 -0.305 1 98 57 LEU B CA 1
ATOM 1663 C C . LEU B 1 57 ? -0.253 26.859 -1.761 1 98 57 LEU B C 1
ATOM 1665 O O . LEU B 1 57 ? -1.084 26.891 -2.672 1 98 57 LEU B O 1
ATOM 1669 N N . ALA B 1 58 ? 0.978 26.844 -1.988 1 97.88 58 ALA B N 1
ATOM 1670 C CA . ALA B 1 58 ? 1.534 26.938 -3.336 1 97.88 58 ALA B CA 1
ATOM 1671 C C . ALA B 1 58 ? 1.199 25.703 -4.16 1 97.88 58 ALA B C 1
ATOM 1673 O O . ALA B 1 58 ? 0.892 25.797 -5.352 1 97.88 58 ALA B O 1
ATOM 1674 N N . THR B 1 59 ? 1.162 24.562 -3.631 1 98.06 59 THR B N 1
ATOM 1675 C CA . THR B 1 59 ? 1.031 23.297 -4.344 1 98.06 59 THR B CA 1
ATOM 1676 C C . THR B 1 59 ? -0.439 22.922 -4.527 1 98.06 59 THR B C 1
ATOM 1678 O O . THR B 1 59 ? -0.846 22.484 -5.605 1 98.06 59 THR B O 1
ATOM 1681 N N . TYR B 1 60 ? -1.219 23.172 -3.451 1 98.31 60 TYR B N 1
ATOM 1682 C CA . TYR B 1 60 ? -2.566 22.625 -3.443 1 98.31 60 TYR B CA 1
ATOM 1683 C C . TYR B 1 60 ? -3.613 23.719 -3.389 1 98.31 60 TYR B C 1
ATOM 1685 O O . TYR B 1 60 ? -4.805 23.469 -3.574 1 98.31 60 TYR B O 1
ATOM 1693 N N . GLY B 1 61 ? -3.154 24.938 -3 1 97.88 61 GLY B N 1
ATOM 1694 C CA . GLY B 1 61 ? -4.078 26.062 -3 1 97.88 61 GLY B CA 1
ATOM 1695 C C . GLY B 1 61 ? -4.93 26.141 -1.748 1 97.88 61 GLY B C 1
ATOM 1696 O O . GLY B 1 61 ? -6.008 26.734 -1.758 1 97.88 61 GLY B O 1
ATOM 1697 N N . ILE B 1 62 ? -4.477 25.438 -0.733 1 98.31 62 ILE B N 1
ATOM 1698 C CA . ILE B 1 62 ? -5.238 25.547 0.506 1 98.31 62 ILE B CA 1
ATOM 1699 C C . ILE B 1 62 ? -4.355 26.125 1.61 1 98.31 62 ILE B C 1
ATOM 1701 O O . ILE B 1 62 ? -3.152 25.844 1.658 1 98.31 62 ILE B O 1
ATOM 1705 N N . SER B 1 63 ? -5.008 26.906 2.482 1 98.38 63 SER B N 1
ATOM 1706 C CA . SER B 1 63 ? -4.293 27.516 3.592 1 98.38 63 SER B CA 1
ATOM 1707 C C . SER B 1 63 ? -4.125 26.547 4.754 1 98.38 63 SER B C 1
ATOM 1709 O O . SER B 1 63 ? -4.773 25.5 4.793 1 98.38 63 SER B O 1
ATOM 1711 N N . GLU B 1 64 ? -3.252 26.938 5.66 1 97.81 64 GLU B N 1
ATOM 1712 C CA . GLU B 1 64 ? -3.098 26.172 6.891 1 97.81 64 GLU B CA 1
ATOM 1713 C C . GLU B 1 64 ? -4.426 26.047 7.633 1 97.81 64 GLU B C 1
ATOM 1715 O O . GLU B 1 64 ? -4.758 24.969 8.141 1 97.81 64 GLU B O 1
ATOM 1720 N N . ALA B 1 65 ? -5.129 27.141 7.711 1 98.25 65 ALA B N 1
ATOM 1721 C CA . ALA B 1 65 ? -6.422 27.125 8.383 1 98.25 65 ALA B CA 1
ATOM 1722 C C . ALA B 1 65 ? -7.375 26.125 7.734 1 98.25 65 ALA B C 1
ATOM 1724 O O . ALA B 1 65 ? -8.047 25.359 8.422 1 98.25 65 ALA B O 1
ATOM 1725 N N . GLU B 1 66 ? -7.402 26.078 6.453 1 98.69 66 GLU B N 1
ATOM 1726 C CA . GLU B 1 66 ? -8.258 25.156 5.711 1 98.69 66 GLU B CA 1
ATOM 1727 C C . GLU B 1 66 ? -7.82 23.703 5.914 1 98.69 66 GLU B C 1
ATOM 1729 O O . GLU B 1 66 ? -8.656 22.812 6.016 1 98.69 66 GLU B O 1
ATOM 1734 N N . TYR B 1 67 ? -6.531 23.531 5.949 1 98.75 67 TYR B N 1
ATOM 1735 C CA . TYR B 1 67 ? -6 22.219 6.25 1 98.75 67 TYR B CA 1
ATOM 1736 C C . TYR B 1 67 ? -6.574 21.672 7.555 1 98.75 67 TYR B C 1
ATOM 1738 O O . TYR B 1 67 ? -7.07 20.547 7.605 1 98.75 67 TYR B O 1
ATOM 1746 N N . TRP B 1 68 ? -6.57 22.516 8.547 1 98.38 68 TRP B N 1
ATOM 1747 C CA . TRP B 1 68 ? -6.992 22.047 9.867 1 98.38 68 TRP B CA 1
ATOM 1748 C C . TRP B 1 68 ? -8.508 21.922 9.945 1 98.38 68 TRP B C 1
ATOM 1750 O O . TRP B 1 68 ? -9.031 21.094 10.695 1 98.38 68 TRP B O 1
ATOM 1760 N N . GLU B 1 69 ? -9.234 22.688 9.086 1 98.75 69 GLU B N 1
ATOM 1761 C CA . GLU B 1 69 ? -10.672 22.484 8.984 1 98.75 69 GLU B CA 1
ATOM 1762 C C . GLU B 1 69 ? -11 21.109 8.414 1 98.75 69 GLU B C 1
ATOM 1764 O O . GLU B 1 69 ? -11.875 20.406 8.93 1 98.75 69 GLU B O 1
ATOM 1769 N N . ILE B 1 70 ? -10.305 20.734 7.402 1 98.81 70 ILE B N 1
ATOM 1770 C CA . ILE B 1 70 ? -10.492 19.422 6.805 1 98.81 70 ILE B CA 1
ATOM 1771 C C . ILE B 1 70 ? -10.102 18.328 7.812 1 98.81 70 ILE B C 1
ATOM 1773 O O . ILE B 1 70 ? -10.828 17.344 7.977 1 98.81 70 ILE B O 1
ATOM 1777 N N . TYR B 1 71 ? -8.984 18.578 8.445 1 98.81 71 TYR B N 1
ATOM 1778 C CA . TYR B 1 71 ? -8.469 17.656 9.445 1 98.81 71 TYR B CA 1
ATOM 1779 C C . TYR B 1 71 ? -9.508 17.391 10.531 1 98.81 71 TYR B C 1
ATOM 1781 O O . TYR B 1 71 ? -9.773 16.234 10.875 1 98.81 71 TYR B O 1
ATOM 1789 N N . GLU B 1 72 ? -10.117 18.438 11.031 1 98.69 72 GLU B N 1
ATOM 1790 C CA . GLU B 1 72 ? -11.133 18.312 12.078 1 98.69 72 GLU B CA 1
ATOM 1791 C C . GLU B 1 72 ? -12.383 17.609 11.547 1 98.69 72 GLU B C 1
ATOM 1793 O O . GLU B 1 72 ? -12.977 16.781 12.242 1 98.69 72 GLU B O 1
ATOM 1798 N N . PHE B 1 73 ? -12.789 17.938 10.391 1 98.75 73 PHE B N 1
ATOM 1799 C CA . PHE B 1 73 ? -13.953 17.312 9.766 1 98.75 73 PHE B CA 1
ATOM 1800 C C . PHE B 1 73 ? -13.758 15.805 9.648 1 98.75 73 PHE B C 1
ATOM 1802 O O . PHE B 1 73 ? -14.703 15.039 9.805 1 98.75 73 PHE B O 1
ATOM 1809 N N . GLN B 1 74 ? -12.477 15.391 9.461 1 98.62 74 GLN B N 1
ATOM 1810 C CA . GLN B 1 74 ? -12.141 13.977 9.289 1 98.62 74 GLN B CA 1
ATOM 1811 C C . GLN B 1 74 ? -11.984 13.281 10.641 1 98.62 74 GLN B C 1
ATOM 1813 O O . GLN B 1 74 ? -11.562 12.125 10.695 1 98.62 74 GLN B O 1
ATOM 1818 N N . GLY B 1 75 ? -12.18 14.008 11.664 1 98 75 GLY B N 1
ATOM 1819 C CA . GLY B 1 75 ? -12.055 13.43 12.992 1 98 75 GLY B CA 1
ATOM 1820 C C . GLY B 1 75 ? -10.633 13.414 13.508 1 98 75 GLY B C 1
ATOM 1821 O O . GLY B 1 75 ? -10.289 12.617 14.383 1 98 75 GLY B O 1
ATOM 1822 N N . GLY B 1 76 ? -9.82 14.164 12.891 1 98.38 76 GLY B N 1
ATOM 1823 C CA . GLY B 1 76 ? -8.445 14.273 13.344 1 98.38 76 GLY B CA 1
ATOM 1824 C C . GLY B 1 76 ? -7.602 13.07 12.969 1 98.38 76 GLY B C 1
ATOM 1825 O O . GLY B 1 76 ? -6.676 12.703 13.703 1 98.38 76 GLY B O 1
ATOM 1826 N N . ARG B 1 77 ? -8.039 12.461 11.906 1 98.69 77 ARG B N 1
ATOM 1827 C CA . ARG B 1 77 ? -7.348 11.266 11.453 1 98.69 77 ARG B CA 1
ATOM 1828 C C . ARG B 1 77 ? -7.41 11.141 9.93 1 98.69 77 ARG B C 1
ATOM 1830 O O . ARG B 1 77 ? -8.188 11.836 9.273 1 98.69 77 ARG B O 1
ATOM 1837 N N . CYS B 1 78 ? -6.508 10.312 9.391 1 98.88 78 CYS B N 1
ATOM 1838 C CA . CYS B 1 78 ? -6.645 9.914 7.992 1 98.88 78 CYS B CA 1
ATOM 1839 C C . CYS B 1 78 ? -8.062 9.438 7.695 1 98.88 78 CYS B C 1
ATOM 1841 O O . CYS B 1 78 ? -8.625 8.641 8.445 1 98.88 78 CYS B O 1
ATOM 1843 N N . TYR B 1 79 ? -8.617 9.898 6.586 1 98.81 79 TYR B N 1
ATOM 1844 C CA . TYR B 1 79 ? -10.016 9.602 6.293 1 98.81 79 TYR B CA 1
ATOM 1845 C C . TYR B 1 79 ? -10.219 8.109 6.074 1 98.81 79 TYR B C 1
ATOM 1847 O O . TYR B 1 79 ? -11.234 7.551 6.492 1 98.81 79 TYR B O 1
ATOM 1855 N N . ILE B 1 80 ? -9.281 7.43 5.52 1 98.69 80 ILE B N 1
ATOM 1856 C CA . ILE B 1 80 ? -9.492 6.062 5.051 1 98.69 80 ILE B CA 1
ATOM 1857 C C . ILE B 1 80 ? -9.148 5.078 6.168 1 98.69 80 ILE B C 1
ATOM 1859 O O . ILE B 1 80 ? -9.992 4.289 6.594 1 98.69 80 ILE B O 1
ATOM 1863 N N . CYS B 1 81 ? -7.891 5.16 6.676 1 98.5 81 CYS B N 1
ATOM 1864 C 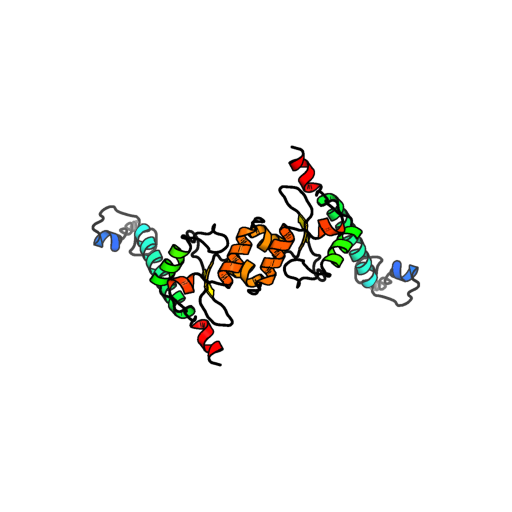CA . CYS B 1 81 ? -7.5 4.141 7.645 1 98.5 81 CYS B CA 1
ATOM 1865 C C . CYS B 1 81 ? -8.047 4.469 9.031 1 98.5 81 CYS B C 1
ATOM 1867 O O . CYS B 1 81 ? -8.219 3.576 9.859 1 98.5 81 CYS B O 1
ATOM 1869 N N . GLN B 1 82 ? -8.281 5.688 9.336 1 98.12 82 GLN B N 1
ATOM 1870 C CA . GLN B 1 82 ? -8.828 6.172 10.602 1 98.12 82 GLN B CA 1
ATOM 1871 C C . GLN B 1 82 ? -7.898 5.828 11.766 1 98.12 82 GLN B C 1
ATOM 1873 O O . GLN B 1 82 ? -8.344 5.719 12.906 1 98.12 82 GLN B O 1
ATOM 1878 N N . ARG B 1 83 ? -6.66 5.609 11.492 1 97.62 83 ARG B N 1
ATOM 1879 C CA . ARG B 1 83 ? -5.684 5.27 12.523 1 97.62 83 ARG B CA 1
ATOM 1880 C C . ARG B 1 83 ? -4.586 6.324 12.602 1 97.62 83 ARG B C 1
ATOM 1882 O O . ARG B 1 83 ? -4.246 6.785 13.695 1 97.62 83 ARG B O 1
ATOM 1889 N N . ALA B 1 84 ? -4.059 6.699 11.414 1 98.12 84 ALA B N 1
ATOM 1890 C CA . ALA B 1 84 ? -3.025 7.73 11.391 1 98.12 84 ALA B CA 1
ATOM 1891 C C . ALA B 1 84 ? -3.598 9.086 11.797 1 98.12 84 ALA B C 1
ATOM 1893 O O . ALA B 1 84 ? -4.613 9.523 11.25 1 98.12 84 ALA B O 1
ATOM 1894 N N . ASN B 1 85 ? -2.943 9.766 12.672 1 97.88 85 ASN B N 1
ATOM 1895 C CA . ASN B 1 85 ? -3.504 11.016 13.18 1 97.88 85 ASN B CA 1
ATOM 1896 C C . ASN B 1 85 ? -2.605 12.203 12.852 1 97.88 85 ASN B C 1
ATOM 1898 O O . ASN B 1 85 ? -2.889 13.328 13.258 1 97.88 85 ASN B O 1
ATOM 1902 N N . GLY B 1 86 ? -1.504 11.961 12.273 1 95.75 86 GLY B N 1
ATOM 1903 C CA . GLY B 1 86 ? -0.665 13.055 11.805 1 95.75 86 GLY B CA 1
ATOM 1904 C C . GLY B 1 86 ? 0.213 13.641 12.898 1 95.75 86 GLY B C 1
ATOM 1905 O O . GLY B 1 86 ? 0.794 14.711 12.719 1 95.75 86 GLY B O 1
ATOM 1906 N N . LYS B 1 87 ? 0.306 12.977 14.031 1 92.75 87 LYS B N 1
ATOM 1907 C CA . LYS B 1 87 ? 1.09 13.484 15.148 1 92.75 87 LYS B CA 1
ATOM 1908 C C . LYS B 1 87 ? 2.584 13.414 14.852 1 92.75 87 LYS B C 1
ATOM 1910 O O . LYS B 1 87 ? 3.334 14.336 15.172 1 92.75 87 LYS B O 1
ATOM 1915 N N . PHE B 1 88 ? 3.021 12.32 14.297 1 92.75 88 PHE B N 1
ATOM 1916 C CA . PHE B 1 88 ? 4.438 12.148 13.992 1 92.75 88 PHE B CA 1
ATOM 1917 C C . PHE B 1 88 ? 4.758 12.703 12.609 1 92.75 88 PHE B C 1
ATOM 1919 O O . PHE B 1 88 ? 5.793 13.344 12.414 1 92.75 88 PHE B O 1
ATOM 1926 N N . LYS B 1 89 ? 3.926 12.492 11.742 1 95 89 LYS B N 1
ATOM 1927 C CA . LYS B 1 89 ? 3.998 13.031 10.391 1 95 89 LYS B CA 1
ATOM 1928 C C . LYS B 1 89 ? 2.635 13.547 9.93 1 95 89 LYS B C 1
ATOM 1930 O O . LYS B 1 89 ? 1.653 12.797 9.938 1 95 89 LYS B O 1
ATOM 1935 N N . ARG B 1 90 ? 2.654 14.742 9.5 1 96.81 90 ARG B N 1
ATOM 1936 C CA . ARG B 1 90 ? 1.397 15.344 9.062 1 96.81 90 ARG B CA 1
ATOM 1937 C C . ARG B 1 90 ? 0.77 14.539 7.934 1 96.81 90 ARG B C 1
ATOM 1939 O O . ARG B 1 90 ? 1.479 13.992 7.082 1 96.81 90 ARG B O 1
ATOM 1946 N N . LEU B 1 91 ? -0.557 14.508 7.938 1 98.69 91 LEU B N 1
ATOM 1947 C CA . LEU B 1 91 ? -1.261 13.867 6.832 1 98.69 91 LEU B CA 1
ATOM 1948 C C . LEU B 1 91 ? -1.037 14.625 5.531 1 98.69 91 LEU B C 1
ATOM 1950 O O . LEU B 1 91 ? -0.996 15.859 5.523 1 98.69 91 LEU B O 1
ATOM 1954 N N . SER B 1 92 ? -0.941 13.93 4.453 1 98.56 92 SER B N 1
ATOM 1955 C CA . SER B 1 92 ? -0.731 14.523 3.139 1 98.56 92 SER B CA 1
ATOM 1956 C C . SER B 1 92 ? -2.027 15.109 2.584 1 98.56 92 SER B C 1
ATOM 1958 O O . SER B 1 92 ? -3.104 14.539 2.775 1 98.56 92 SER B O 1
ATOM 1960 N N . VAL B 1 93 ? -1.844 16.188 1.921 1 98.75 93 VAL B N 1
ATOM 1961 C CA . VAL B 1 93 ? -2.959 16.703 1.126 1 98.75 93 VAL B CA 1
ATOM 1962 C C . VAL B 1 93 ? -3.094 15.875 -0.155 1 98.75 93 VAL B C 1
ATOM 1964 O O . VAL B 1 93 ? -2.15 15.789 -0.942 1 98.75 93 VAL B O 1
ATOM 1967 N N . ASP B 1 94 ? -4.227 15.266 -0.286 1 98.69 94 ASP B N 1
ATOM 1968 C CA . ASP B 1 94 ? -4.508 14.461 -1.471 1 98.69 94 ASP B CA 1
ATOM 1969 C C . ASP B 1 94 ? -5.352 15.234 -2.479 1 98.69 94 ASP B C 1
ATOM 1971 O O . ASP B 1 94 ? -6.219 16.016 -2.094 1 98.69 94 ASP B O 1
ATOM 1975 N N . HIS B 1 95 ? -5.098 14.93 -3.695 1 98.19 95 HIS B N 1
ATOM 1976 C CA . HIS B 1 95 ? -5.891 15.547 -4.754 1 98.19 95 HIS B CA 1
ATOM 1977 C C . HIS B 1 95 ? -6.012 14.625 -5.961 1 98.19 95 HIS B C 1
ATOM 1979 O O . HIS B 1 95 ? -5.254 13.664 -6.09 1 98.19 95 HIS B O 1
ATOM 1985 N N . ASP B 1 96 ? -6.992 14.938 -6.812 1 97.06 96 ASP B N 1
ATOM 1986 C CA . ASP B 1 96 ? -7.184 14.211 -8.062 1 97.06 96 ASP B CA 1
ATOM 1987 C C . ASP B 1 96 ? -6.301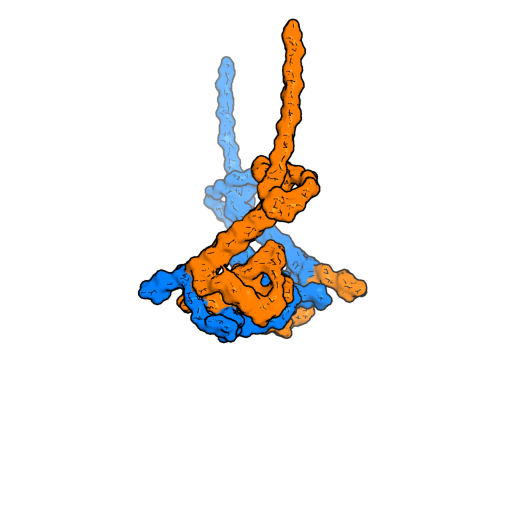 14.773 -9.172 1 97.06 96 ASP B C 1
ATOM 1989 O O . ASP B 1 96 ? -6.359 15.969 -9.469 1 97.06 96 ASP B O 1
ATOM 1993 N N . HIS B 1 97 ? -5.586 13.883 -9.766 1 94.44 97 HIS B N 1
ATOM 1994 C CA . HIS B 1 97 ? -4.617 14.359 -10.75 1 94.44 97 HIS B CA 1
ATOM 1995 C C . HIS B 1 97 ? -5.297 14.695 -12.07 1 94.44 97 HIS B C 1
ATOM 1997 O O . HIS B 1 97 ? -4.738 15.43 -12.891 1 94.44 97 HIS B O 1
ATOM 2003 N N . LYS B 1 98 ? -6.512 14.18 -12.32 1 94.19 98 LYS B N 1
ATOM 2004 C CA . LYS B 1 98 ? -7.238 14.453 -13.555 1 94.19 98 LYS B CA 1
ATOM 2005 C C . LYS B 1 98 ? -7.992 15.773 -13.469 1 94.19 98 LYS B C 1
ATOM 2007 O O . LYS B 1 98 ? -7.996 16.562 -14.422 1 94.19 98 LYS B O 1
ATOM 2012 N N . THR B 1 99 ? -8.609 16.094 -12.344 1 95.56 99 THR B N 1
ATOM 2013 C CA . THR B 1 99 ? -9.469 17.266 -12.211 1 95.56 99 THR B CA 1
ATOM 2014 C C . THR B 1 99 ? -8.766 18.375 -11.43 1 95.56 99 THR B C 1
ATOM 2016 O O . THR B 1 99 ? -9.172 19.531 -11.484 1 95.56 99 THR B O 1
ATOM 2019 N N . GLY B 1 100 ? -7.742 17.953 -10.625 1 97.19 100 GLY B N 1
ATOM 2020 C CA . GLY B 1 100 ? -7.039 18.891 -9.773 1 97.19 100 GLY B CA 1
ATOM 2021 C C . GLY B 1 100 ? -7.73 19.125 -8.445 1 97.19 100 GLY B C 1
ATOM 2022 O O . GLY B 1 100 ? -7.188 19.812 -7.566 1 97.19 100 GLY B O 1
ATOM 2023 N N . ILE B 1 101 ? -8.859 18.547 -8.242 1 97.75 101 ILE B N 1
ATOM 2024 C CA . ILE B 1 101 ? -9.672 18.812 -7.062 1 97.75 101 ILE B CA 1
ATOM 2025 C C . ILE B 1 101 ? -8.992 18.234 -5.824 1 97.75 101 ILE B C 1
ATOM 2027 O O . ILE B 1 101 ? -8.594 17.062 -5.824 1 97.75 101 ILE B O 1
ATOM 2031 N N . VAL B 1 102 ? -8.773 19.047 -4.832 1 98.62 102 VAL B N 1
ATOM 2032 C CA . VAL B 1 102 ? -8.281 18.578 -3.541 1 98.62 102 VAL B CA 1
ATOM 2033 C C . VAL B 1 102 ? -9.344 17.688 -2.879 1 98.62 102 VAL B C 1
ATOM 2035 O O . VAL B 1 102 ? -10.508 18.078 -2.77 1 98.62 102 VAL B O 1
ATOM 2038 N N . ARG B 1 103 ? -8.953 16.531 -2.344 1 98.75 103 ARG B N 1
ATOM 2039 C CA . ARG B 1 103 ? -9.945 15.562 -1.877 1 98.75 103 ARG B CA 1
ATOM 2040 C C . ARG B 1 103 ? -9.961 15.492 -0.354 1 98.75 103 ARG B C 1
ATOM 2042 O O . ARG B 1 103 ? -11.023 15.305 0.252 1 98.75 103 ARG B O 1
ATOM 2049 N N . GLY B 1 104 ? -8.898 15.547 0.248 1 98.88 104 GLY B N 1
ATOM 2050 C CA . GLY B 1 104 ? -8.82 15.43 1.695 1 98.88 104 GLY B CA 1
ATOM 2051 C C . GLY B 1 104 ? -7.418 15.125 2.193 1 98.88 104 GLY B C 1
ATOM 2052 O O . GLY B 1 104 ? -6.43 15.523 1.568 1 98.88 104 GLY B O 1
ATOM 2053 N N . LEU B 1 105 ? -7.363 14.602 3.443 1 98.94 105 LEU B N 1
ATOM 2054 C CA . LEU B 1 105 ? -6.086 14.336 4.094 1 98.94 105 LEU B CA 1
ATOM 2055 C C . LEU B 1 105 ? -5.902 12.836 4.336 1 98.94 105 LEU B C 1
ATOM 2057 O O . LEU B 1 105 ? -6.789 12.18 4.883 1 98.94 105 LEU B O 1
ATOM 2061 N N . LEU B 1 106 ? -4.793 12.328 3.906 1 98.88 106 LEU B N 1
ATOM 2062 C CA . LEU B 1 106 ? -4.504 10.898 4.016 1 98.88 106 LEU B CA 1
ATOM 2063 C C . LEU B 1 106 ? -3.082 10.672 4.52 1 98.88 106 LEU B C 1
ATOM 2065 O O . LEU B 1 106 ? -2.197 11.5 4.297 1 98.88 106 LEU B O 1
ATOM 2069 N N . CYS B 1 107 ? -2.879 9.586 5.184 1 98.62 107 CYS B N 1
ATOM 2070 C CA . CYS B 1 107 ? -1.512 9.188 5.496 1 98.62 107 CYS B CA 1
ATOM 2071 C C . CYS B 1 107 ? -0.792 8.68 4.254 1 98.62 107 CYS B C 1
ATOM 2073 O O . CYS B 1 107 ? -1.425 8.414 3.23 1 98.62 107 CYS B O 1
ATOM 2075 N N . THR B 1 108 ? 0.468 8.562 4.379 1 97.62 108 THR B N 1
ATOM 2076 C CA . THR B 1 108 ? 1.285 8.156 3.24 1 97.62 108 THR B CA 1
ATOM 2077 C C . THR B 1 108 ? 0.827 6.812 2.693 1 97.62 108 THR B C 1
ATOM 2079 O O . THR B 1 108 ? 0.687 6.641 1.48 1 97.62 108 THR B O 1
ATOM 2082 N N . MET B 1 109 ? 0.544 5.855 3.557 1 97.12 109 MET B N 1
ATOM 2083 C CA . MET B 1 109 ? 0.157 4.504 3.158 1 97.12 109 MET B CA 1
ATOM 2084 C C . MET B 1 109 ? -1.154 4.523 2.379 1 97.12 109 MET B C 1
ATOM 2086 O O . MET B 1 109 ? -1.257 3.912 1.313 1 97.12 109 MET B O 1
ATOM 2090 N N . CYS B 1 110 ? -2.119 5.266 2.826 1 98.19 110 CYS B N 1
ATOM 2091 C CA . CYS B 1 110 ? -3.414 5.332 2.16 1 98.19 110 CYS B CA 1
ATOM 2092 C C . CYS B 1 110 ? -3.328 6.145 0.877 1 98.19 110 CYS B C 1
ATOM 2094 O O . CYS B 1 110 ? -3.912 5.773 -0.142 1 98.19 110 CYS B O 1
ATOM 2096 N N . ASN B 1 111 ? -2.594 7.215 0.916 1 98 111 ASN B N 1
ATOM 2097 C CA . ASN B 1 111 ? -2.48 8.094 -0.241 1 98 111 ASN B CA 1
ATOM 2098 C C . ASN B 1 111 ? -1.669 7.449 -1.36 1 98 111 ASN B C 1
ATOM 2100 O O . ASN B 1 111 ? -2.154 7.312 -2.484 1 98 111 ASN B O 1
ATOM 2104 N N . LYS B 1 112 ? -0.47 6.984 -1.056 1 96.06 112 LYS B N 1
ATOM 2105 C CA . LYS B 1 112 ? 0.464 6.508 -2.072 1 96.06 112 LYS B CA 1
ATOM 2106 C C . LYS B 1 112 ? 0.207 5.047 -2.416 1 96.06 112 LYS B C 1
ATOM 2108 O O . LYS B 1 112 ? 0.12 4.684 -3.592 1 96.06 112 LYS B O 1
ATOM 2113 N N . TYR B 1 113 ? -0.02 4.234 -1.451 1 95.06 113 TYR B N 1
ATOM 2114 C CA . TYR B 1 113 ? 0.029 2.799 -1.692 1 95.06 113 TYR B CA 1
ATOM 2115 C C . TYR B 1 113 ? -1.373 2.229 -1.876 1 95.06 113 TYR B C 1
ATOM 2117 O O . TYR B 1 113 ? -1.557 1.229 -2.574 1 95.06 113 TYR B O 1
ATOM 2125 N N . THR B 1 114 ? -2.344 2.842 -1.251 1 96.69 114 THR B N 1
ATOM 2126 C CA . THR B 1 114 ? -3.711 2.371 -1.444 1 96.69 114 THR B CA 1
ATOM 2127 C C . THR B 1 114 ? -4.352 3.051 -2.652 1 96.69 114 THR B C 1
ATOM 2129 O O . THR B 1 114 ? -4.59 2.408 -3.676 1 96.69 114 THR B O 1
ATOM 2132 N N . LEU B 1 115 ? -4.504 4.375 -2.555 1 97.44 115 LEU B N 1
ATOM 2133 C CA . LEU B 1 115 ? -5.133 5.082 -3.668 1 97.44 115 LEU B CA 1
ATOM 2134 C C . LEU B 1 115 ? -4.227 5.07 -4.895 1 97.44 115 LEU B C 1
ATOM 2136 O O . LEU B 1 115 ? -4.699 4.887 -6.02 1 97.44 115 LEU B O 1
ATOM 2140 N N . GLY B 1 116 ? -2.951 5.277 -4.648 1 96.56 116 GLY B N 1
ATOM 2141 C CA . GLY B 1 116 ? -2.018 5.254 -5.766 1 96.56 116 GLY B CA 1
ATOM 2142 C C . GLY B 1 116 ? -2.012 3.934 -6.508 1 96.56 116 GLY B C 1
ATOM 2143 O O . GLY B 1 116 ? -2.107 3.906 -7.738 1 96.56 116 GLY B O 1
ATOM 2144 N N . TRP B 1 117 ? -1.933 2.854 -5.812 1 96.88 117 TRP B N 1
ATOM 2145 C CA . TRP B 1 117 ? -1.935 1.534 -6.438 1 96.88 117 TRP B CA 1
ATOM 2146 C C . TRP B 1 117 ? -3.277 1.249 -7.105 1 96.88 117 TRP B C 1
ATOM 2148 O O . TRP B 1 117 ? -3.328 0.644 -8.18 1 96.88 117 TRP B O 1
ATOM 2158 N N . ALA B 1 118 ? -4.324 1.705 -6.492 1 97.56 118 ALA B N 1
ATOM 2159 C CA . ALA B 1 118 ? -5.664 1.494 -7.031 1 97.56 118 ALA B CA 1
ATOM 2160 C C . ALA B 1 118 ? -5.91 2.387 -8.242 1 97.56 118 ALA B C 1
ATOM 2162 O O . ALA B 1 118 ? -6.883 2.191 -8.977 1 97.56 118 ALA B O 1
ATOM 2163 N N . ARG B 1 119 ? -5.031 3.447 -8.461 1 96.31 119 ARG B N 1
ATOM 2164 C CA . ARG B 1 119 ? -5.207 4.438 -9.516 1 96.31 119 ARG B CA 1
ATOM 2165 C C . ARG B 1 119 ? -6.586 5.078 -9.438 1 96.31 119 ARG B C 1
ATOM 2167 O O . ARG B 1 119 ? -7.25 5.262 -10.461 1 96.31 119 ARG B O 1
ATOM 2174 N N . ASP B 1 120 ? -7.078 5.207 -8.25 1 93.44 120 ASP B N 1
ATOM 2175 C CA . ASP B 1 120 ? -8.336 5.863 -7.91 1 93.44 120 ASP B CA 1
ATOM 2176 C C . ASP B 1 120 ? -9.523 5.141 -8.539 1 93.44 120 ASP B C 1
ATOM 2178 O O . ASP B 1 120 ? -10.555 5.75 -8.812 1 93.44 120 ASP B O 1
ATOM 2182 N N . CYS B 1 121 ? -9.328 3.816 -8.758 1 96.44 121 CYS B N 1
ATOM 2183 C CA . CYS B 1 121 ? -10.383 2.992 -9.344 1 96.44 121 CYS B CA 1
ATOM 2184 C C . CYS B 1 121 ? -11.305 2.434 -8.273 1 96.44 121 CYS B C 1
ATOM 2186 O O . CYS B 1 121 ? -10.898 1.578 -7.484 1 96.44 121 CYS B O 1
ATOM 2188 N N . ILE B 1 122 ? -12.539 2.879 -8.328 1 98 122 ILE B N 1
ATOM 2189 C CA . ILE B 1 122 ? -13.523 2.463 -7.332 1 98 122 ILE B CA 1
ATOM 2190 C C . ILE B 1 122 ? -13.719 0.952 -7.402 1 98 122 ILE B C 1
ATOM 2192 O O . ILE B 1 122 ? -13.883 0.29 -6.375 1 98 122 ILE B O 1
ATOM 2196 N N . GLU B 1 123 ? -13.703 0.35 -8.586 1 98.44 123 GLU B N 1
ATOM 2197 C CA . GLU B 1 123 ? -13.898 -1.084 -8.773 1 98.44 123 GLU B CA 1
ATOM 2198 C C . GLU B 1 123 ? -12.82 -1.887 -8.055 1 98.44 123 GLU B C 1
ATOM 2200 O O . GLU B 1 123 ? -13.055 -3.016 -7.625 1 98.44 123 GLU B O 1
ATOM 2205 N N . PHE B 1 124 ? -11.68 -1.27 -8.031 1 98.56 124 PHE B N 1
ATOM 2206 C CA . PHE B 1 124 ? -10.586 -1.875 -7.277 1 98.56 124 PHE B CA 1
ATOM 2207 C C . PHE B 1 124 ? -11.023 -2.178 -5.848 1 98.56 124 PHE B C 1
ATOM 2209 O O . PHE B 1 124 ? -10.844 -3.295 -5.359 1 98.56 124 PHE B O 1
ATOM 2216 N N . PHE B 1 125 ? -11.641 -1.252 -5.188 1 98.69 125 PHE B N 1
ATOM 2217 C CA . PHE B 1 125 ? -12.07 -1.386 -3.801 1 98.69 125 PHE B CA 1
ATOM 2218 C C . PHE B 1 125 ? -13.289 -2.295 -3.699 1 98.69 125 PHE B C 1
ATOM 2220 O O . PHE B 1 125 ? -13.445 -3.031 -2.723 1 98.69 125 PHE B O 1
ATOM 2227 N N . GLU B 1 126 ? -14.117 -2.221 -4.695 1 98.75 126 GLU B N 1
ATOM 2228 C CA . GLU B 1 126 ? -15.25 -3.143 -4.738 1 98.75 126 GLU B CA 1
ATOM 2229 C C . GLU B 1 126 ? -14.773 -4.59 -4.848 1 98.75 126 GLU B C 1
ATOM 2231 O O . GLU B 1 126 ? -15.344 -5.48 -4.211 1 98.75 126 GLU B O 1
ATOM 2236 N N . ARG B 1 127 ? -13.766 -4.816 -5.617 1 98.62 127 ARG B N 1
ATOM 2237 C CA . ARG B 1 127 ? -13.211 -6.16 -5.742 1 98.62 127 ARG B CA 1
ATOM 2238 C C . ARG B 1 127 ? -12.57 -6.609 -4.434 1 98.62 127 ARG B C 1
ATOM 2240 O O . ARG B 1 127 ? -12.633 -7.789 -4.078 1 98.62 127 ARG B O 1
ATOM 2247 N N . ALA B 1 128 ? -11.906 -5.684 -3.771 1 98.75 128 ALA B N 1
ATOM 2248 C CA . ALA B 1 128 ? -11.328 -6.031 -2.477 1 98.75 128 ALA B CA 1
ATOM 2249 C C . ALA B 1 128 ? -12.414 -6.5 -1.504 1 98.75 128 ALA B C 1
ATOM 2251 O O . ALA B 1 128 ? -12.234 -7.5 -0.805 1 98.75 128 ALA B O 1
ATOM 2252 N N . ILE B 1 129 ? -13.5 -5.77 -1.477 1 98.75 129 ILE B N 1
ATOM 2253 C CA . ILE B 1 129 ? -14.617 -6.129 -0.607 1 98.75 129 ILE B CA 1
ATOM 2254 C C . ILE B 1 129 ? -15.18 -7.488 -1.019 1 98.75 129 ILE B C 1
ATOM 2256 O O . ILE B 1 129 ? -15.398 -8.352 -0.172 1 98.75 129 ILE B O 1
ATOM 2260 N N . ALA B 1 130 ? -15.406 -7.699 -2.264 1 98.62 130 ALA B N 1
ATOM 2261 C CA . ALA B 1 130 ? -15.914 -8.969 -2.771 1 98.62 130 ALA B CA 1
ATOM 2262 C C . ALA B 1 130 ? -14.977 -10.117 -2.412 1 98.62 130 ALA B C 1
ATOM 2264 O O . ALA B 1 130 ? -15.422 -11.203 -2.033 1 98.62 130 ALA B O 1
ATOM 2265 N N . TYR B 1 131 ? -13.734 -9.867 -2.584 1 98.75 131 TYR B N 1
ATOM 2266 C CA . TYR B 1 131 ? -12.695 -10.844 -2.275 1 98.75 131 TYR B CA 1
ATOM 2267 C C . TYR B 1 131 ? -12.797 -11.312 -0.829 1 98.75 131 TYR B C 1
ATOM 2269 O O . TYR B 1 131 ? -12.711 -12.508 -0.55 1 98.75 131 TYR B O 1
ATOM 2277 N N . LEU B 1 132 ? -12.969 -10.375 0.088 1 98.25 132 LEU B N 1
ATOM 2278 C CA . LEU B 1 132 ? -13.023 -10.688 1.512 1 98.25 132 LEU B CA 1
ATOM 2279 C C . LEU B 1 132 ? -14.336 -11.391 1.859 1 98.25 132 LEU B C 1
ATOM 2281 O O . LEU B 1 132 ? -14.367 -12.258 2.732 1 98.25 132 LEU B O 1
ATOM 2285 N N . ARG B 1 133 ? -15.398 -11.031 1.143 1 98 133 ARG B N 1
ATOM 2286 C CA . ARG B 1 133 ? -16.719 -11.594 1.433 1 98 133 ARG B CA 1
ATOM 2287 C C . ARG B 1 133 ? -16.859 -12.977 0.807 1 98 133 ARG B C 1
ATOM 2289 O O . ARG B 1 133 ? -17.5 -13.859 1.391 1 98 133 ARG B O 1
ATOM 2296 N N . LYS B 1 134 ? -16.344 -13.102 -0.366 1 98.31 134 LYS B N 1
ATOM 2297 C CA . LYS B 1 134 ? -16.453 -14.336 -1.137 1 98.31 134 LYS B CA 1
ATOM 2298 C C . LYS B 1 134 ? -15.117 -14.711 -1.773 1 98.31 134 LYS B C 1
ATOM 2300 O O . LYS B 1 134 ? -14.945 -14.578 -2.986 1 98.31 134 LYS B O 1
ATOM 2305 N N . PRO B 1 135 ? -14.266 -15.297 -1.036 1 98.56 135 PRO B N 1
ATOM 2306 C CA . PRO B 1 135 ? -12.922 -15.617 -1.529 1 98.56 135 PRO B CA 1
ATOM 2307 C C . PRO B 1 135 ? -12.945 -16.578 -2.721 1 98.56 135 PRO B C 1
ATOM 2309 O O . PRO B 1 135 ? -13.656 -17.578 -2.697 1 98.56 135 PRO B O 1
ATOM 2312 N N . PRO B 1 136 ? -12.188 -16.234 -3.727 1 98.75 136 PRO B N 1
ATOM 2313 C CA . PRO B 1 136 ? -12.203 -17.078 -4.926 1 98.75 136 PRO B CA 1
ATOM 2314 C C . PRO B 1 136 ? -11.703 -18.5 -4.656 1 98.75 136 PRO B C 1
ATOM 2316 O O . PRO B 1 136 ? -12.203 -19.453 -5.25 1 98.75 136 PRO B O 1
ATOM 2319 N N . ALA B 1 137 ? -10.75 -18.672 -3.799 1 98.88 137 ALA B N 1
ATOM 2320 C CA . ALA B 1 137 ? -10.234 -20.016 -3.512 1 98.88 137 ALA B CA 1
ATOM 2321 C C . ALA B 1 137 ? -11.344 -20.922 -2.969 1 98.88 137 ALA B C 1
ATOM 2323 O O . ALA B 1 137 ? -11.43 -22.094 -3.34 1 98.88 137 ALA B O 1
ATOM 2324 N N . VAL B 1 138 ? -12.148 -20.375 -2.135 1 98.75 138 VAL B N 1
ATOM 2325 C CA . VAL B 1 138 ? -13.234 -21.156 -1.546 1 98.75 138 VAL B CA 1
ATOM 2326 C C . VAL B 1 138 ? -14.219 -21.578 -2.637 1 98.75 138 VAL B C 1
ATOM 2328 O O . VAL B 1 138 ? -14.742 -22.688 -2.609 1 98.75 138 VAL B O 1
ATOM 2331 N N . GLN B 1 139 ? -14.422 -20.734 -3.541 1 98.62 139 GLN B N 1
ATOM 2332 C CA . GLN B 1 139 ? -15.359 -21 -4.625 1 98.62 139 GLN B CA 1
ATOM 2333 C C . GLN B 1 139 ? -14.859 -22.125 -5.527 1 98.62 139 GLN B C 1
ATOM 2335 O O . GLN B 1 139 ? -15.656 -22.859 -6.113 1 98.62 139 GLN B O 1
ATOM 2340 N N . VAL B 1 140 ? -13.555 -22.297 -5.582 1 98.44 140 VAL B N 1
ATOM 2341 C CA . VAL B 1 140 ? -12.969 -23.188 -6.57 1 98.44 140 VAL B CA 1
ATOM 2342 C C . VAL B 1 140 ? -12.602 -24.531 -5.914 1 98.44 140 VAL B C 1
ATOM 2344 O O . VAL B 1 140 ? -12.859 -25.594 -6.473 1 98.44 140 VAL B O 1
ATOM 2347 N N . ILE B 1 141 ? -12.047 -24.453 -4.742 1 98.31 141 ILE B N 1
ATOM 2348 C CA . ILE B 1 141 ? -11.484 -25.688 -4.18 1 98.31 141 ILE B CA 1
ATOM 2349 C C . ILE B 1 141 ? -12.117 -25.969 -2.818 1 98.31 141 ILE B C 1
ATOM 2351 O O . ILE B 1 141 ? -11.75 -26.922 -2.143 1 98.31 141 ILE B O 1
ATOM 2355 N N . GLY B 1 142 ? -13.117 -25.203 -2.424 1 98.19 142 GLY B N 1
ATOM 2356 C CA . GLY B 1 142 ? -13.688 -25.344 -1.095 1 98.19 142 GLY B CA 1
ATOM 2357 C C . GLY B 1 142 ? -12.82 -24.75 -0.004 1 98.19 142 GLY B C 1
ATOM 2358 O O . GLY B 1 142 ? -11.734 -24.234 -0.281 1 98.19 142 GLY B O 1
ATOM 2359 N N . GLU B 1 143 ? -13.297 -24.781 1.201 1 97.81 143 GLU B N 1
ATOM 2360 C CA . GLU B 1 143 ? -12.531 -24.234 2.318 1 97.81 143 GLU B CA 1
ATOM 2361 C C . GLU B 1 143 ? -11.289 -25.078 2.594 1 97.81 143 GLU B C 1
ATOM 2363 O O . GLU B 1 143 ? -11.367 -26.297 2.727 1 97.81 143 GLU B O 1
ATOM 2368 N N . ARG B 1 1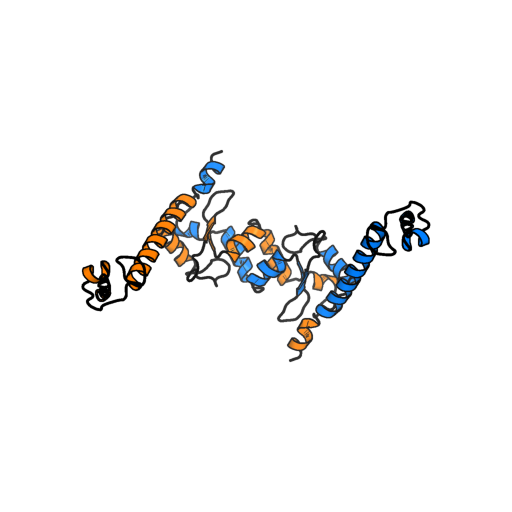44 ? -10.203 -24.422 2.492 1 97.38 144 ARG B N 1
ATOM 2369 C CA . ARG B 1 144 ? -8.914 -24.984 2.891 1 97.38 144 ARG B CA 1
ATOM 2370 C C . ARG B 1 144 ? -8.289 -24.172 4.016 1 97.38 144 ARG B C 1
ATOM 2372 O O . ARG B 1 144 ? -8.195 -22.938 3.926 1 97.38 144 ARG B O 1
ATOM 2379 N N . ILE B 1 145 ? -7.914 -24.859 5.059 1 96.69 145 ILE B N 1
ATOM 2380 C CA . ILE B 1 145 ? -7.262 -24.188 6.176 1 96.69 145 ILE B CA 1
ATOM 2381 C C . ILE B 1 145 ? -5.746 -24.281 6.02 1 96.69 145 ILE B C 1
ATOM 2383 O O . ILE B 1 145 ? -5.191 -25.375 5.898 1 96.69 145 ILE B O 1
ATOM 2387 N N . ALA B 1 146 ? -5.078 -23.188 6.074 1 97.69 146 ALA B N 1
ATOM 2388 C CA . ALA B 1 146 ? -3.625 -23.125 5.93 1 97.69 146 ALA B CA 1
ATOM 2389 C C . ALA B 1 146 ? -2.932 -23.797 7.117 1 97.69 146 ALA B C 1
ATOM 2391 O O . ALA B 1 146 ? -3.127 -23.375 8.266 1 97.69 146 ALA B O 1
ATOM 2392 N N . PRO B 1 147 ? -2.082 -24.75 6.898 1 96.81 147 PRO B N 1
ATOM 2393 C CA . PRO B 1 147 ? -1.381 -25.438 7.98 1 96.81 147 PRO B CA 1
ATOM 2394 C C . PRO B 1 147 ? -0.597 -24.484 8.883 1 96.81 147 PRO B C 1
ATOM 2396 O O . PRO B 1 147 ? -0.47 -24.734 10.086 1 96.81 147 PRO B O 1
ATOM 2399 N N . ILE B 1 148 ? -0.127 -23.422 8.359 1 95.06 148 ILE B N 1
ATOM 2400 C CA . ILE B 1 148 ? 0.699 -22.484 9.117 1 95.06 148 ILE B CA 1
ATOM 2401 C C . ILE B 1 148 ? -0.12 -21.875 10.258 1 95.06 148 ILE B C 1
ATOM 2403 O O . ILE B 1 148 ? 0.44 -21.406 11.242 1 95.06 148 ILE B O 1
ATOM 2407 N N . GLU B 1 149 ? -1.447 -21.844 10.055 1 91.94 149 GLU B N 1
ATOM 2408 C CA . GLU B 1 149 ? -2.312 -21.297 11.094 1 91.94 149 GLU B CA 1
ATOM 2409 C C . GLU B 1 149 ? -2.893 -22.406 11.969 1 91.94 149 GLU B C 1
ATOM 2411 O O . GLU B 1 149 ? -3.572 -22.125 12.961 1 91.94 149 GLU B O 1
ATOM 2416 N N . ALA B 1 150 ? -2.711 -23.625 11.625 1 85.25 150 ALA B N 1
ATOM 2417 C CA . ALA B 1 150 ? -3.377 -24.766 12.258 1 85.25 150 ALA B CA 1
ATOM 2418 C C . ALA B 1 150 ? -3.039 -24.844 13.742 1 85.25 150 ALA B C 1
ATOM 2420 O O . ALA B 1 150 ? -3.914 -25.094 14.578 1 85.25 150 ALA B O 1
ATOM 2421 N N . ASP B 1 151 ? -1.758 -24.594 14.047 1 80.88 151 ASP B N 1
ATOM 2422 C CA . ASP B 1 151 ? -1.391 -24.703 15.461 1 80.88 151 ASP B CA 1
ATOM 2423 C C . ASP B 1 151 ? -2.057 -23.609 16.281 1 80.88 151 ASP B C 1
ATOM 2425 O O . ASP B 1 151 ? -2.496 -23.859 17.406 1 80.88 151 ASP B O 1
ATOM 2429 N N . LYS B 1 152 ? -2.211 -22.484 15.734 1 79.56 152 LYS B N 1
ATOM 2430 C CA . LYS B 1 152 ? -2.824 -21.359 16.438 1 79.56 152 LYS B CA 1
ATOM 2431 C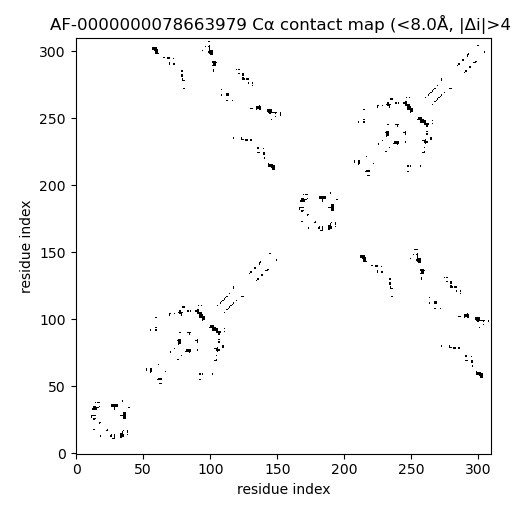 C . LYS B 1 152 ? -4.324 -21.578 16.609 1 79.56 152 LYS B C 1
ATOM 2433 O O . LYS B 1 152 ? -4.898 -21.188 17.641 1 79.56 152 LYS B O 1
ATOM 2438 N N . LEU B 1 153 ? -4.918 -22.25 15.742 1 77 153 LEU B N 1
ATOM 2439 C CA . LEU B 1 153 ? -6.363 -22.453 15.742 1 77 153 LEU B CA 1
ATOM 2440 C C . LEU B 1 153 ? -6.742 -23.641 16.625 1 77 153 LEU B C 1
ATOM 2442 O O . LEU B 1 153 ? -7.871 -23.719 17.125 1 77 153 LEU B O 1
ATOM 2446 N N . ALA B 1 154 ? -5.828 -24.469 16.828 1 78.56 154 ALA B N 1
ATOM 2447 C CA . ALA B 1 154 ? -6.062 -25.609 17.719 1 78.56 154 ALA B CA 1
ATOM 2448 C C . ALA B 1 154 ? -5.832 -25.219 19.172 1 78.56 154 ALA B C 1
ATOM 2450 O O . ALA B 1 154 ? -6.355 -25.875 20.078 1 78.56 154 ALA B O 1
ATOM 2451 N N . SER B 1 155 ? -5.09 -24.078 19.453 1 71.06 155 SER B N 1
ATOM 2452 C CA . SER B 1 155 ? -4.844 -23.672 20.844 1 71.06 155 SER B CA 1
ATOM 2453 C C . SER B 1 155 ? -5.941 -22.75 21.344 1 71.06 155 SER B C 1
ATOM 2455 O O . SER B 1 155 ? -6.512 -21.969 20.578 1 71.06 155 SER B O 1
#

Sequence (310 aa):
MPPAKRKTPAKTKQCVDCAAEGITSKRKTPHPGPRCATHHRAKKRQRSTGTWAARILATYGISEAEYWEIYEFQGGRCYICQRANGKFKRLSVDHDHKTGIVRGLLCTMCNKYTLGWARDCIEFFERAIAYLRKPPAVQVIGERIAPIEADKLASMPPAKRKTPAKTKQCVDCAAEGITSKRKTPHPGPRCATHHRAKKRQRSTGTWAARILATYGISEAEYWEIYEFQGGRCYICQRANGKFKRLSVDHDHKTGIVRGLLCTMCNKYTLGWARDCIEFFERAIAYLRKPPAVQVIGERIAPIEADKLAS